Protein AF-U2YM06-F1 (afdb_monomer)

pLDDT: mean 76.25, std 21.34, range [29.5, 97.06]

InterPro domains:
  IPR003395 RecF/RecN/SMC, N-terminal [PF02463] (4-135)
  IPR027417 P-loop containing nucleoside triphosphate hydrolase [G3DSA:3.40.50.300] (1-200)
  IPR027417 P-loop containing nucleoside triphosphate hydrolase [SSF52540] (1-213)
  IPR050308 Chromosome partition protein MukB/SMC [PTHR42963] (1-221)

Sequence (292 aa):
MRFSRLRLNGFKSFVDPTDLVIEDGLTGVVGPNGCGKSNLLEALRWVMGENRPTAMRGGGMEDVIFAGAATRPARNHAEVMLSIDNAERLAPAAFNDADTLEIGRRITRDLGSAYRLNGREVRARDVQMLFADASTGSQSPALVRQGQISELINAKPTARRRILEEAAGISGLYQRRHEAELKLRGAEANLSRVDDVVESQAAQLATLARQARTRRATARSGPPCARPRGCCCGCAGTPPRRCAAPPRKSCARWRRPPPGPTGSPPARSRRAPPPKPRCRPCARRRPSPLPC

Secondary structure (DSSP, 8-state):
-EEEEEEEESBTTB-S-EEEE--SS-------TTSSHHHHHHHHHHHTT---GGGGTSSSGGGGB---BTTBPPPSEEEEEEEEE-TT--S-GGGTT-SEEEEEEEEETTTEEEEEETTEEE-HHHHHHHHHHTT--TT-TTS--TTHHHHHHHS-HHHHHHHHHHHTT-HHHHHHHHHHHHHHHHHHHHHHHHHHHHHHHHHHHHHHHHHHHHHHHHHHSPPP-------------------PPPP-PPPPP-PPPPPPPP-PPPP---PPPPPPPPPPPP-PPPPPPPP-

Organism: NCBI:txid1337093

Nearest PDB structures (foldseek):
  5h67-assembly1_A  TM=7.904E-01  e=1.532E-20  Bacillus subtilis subsp. subtilis str. 168
  5h68-assembly1_A  TM=9.529E-01  e=8.720E-16  Geobacillus stearothermophilus 10
  5h68-assembly1_B  TM=9.060E-01  e=7.791E-15  Geobacillus stearothermophilus 10
  7q2y-assembly1_A  TM=8.550E-01  e=2.211E-13  Saccharomyces cerevisiae S288C
  6qj0-assembly1_A  TM=6.179E-01  e=3.051E-11  Thermochaetoides thermophila

Solvent-accessible surface area (backbone atoms only — not comparable to full-atom values): 18243 Å² total; per-residue (Å²): 122,45,69,43,34,42,38,36,28,15,36,44,83,37,66,57,81,42,78,45,77,44,63,93,81,88,80,83,91,83,80,66,92,88,73,39,72,72,52,54,62,39,48,53,23,44,52,38,51,53,80,55,22,68,81,64,78,26,92,43,71,67,57,46,24,16,80,48,54,100,91,40,80,53,49,65,38,20,37,33,34,39,33,30,42,25,79,82,54,75,52,56,81,94,68,43,87,47,52,62,45,40,40,32,32,35,36,34,70,98,75,48,76,50,34,28,47,74,86,40,81,48,56,64,65,59,52,36,47,52,21,34,70,60,57,56,36,51,79,25,83,88,65,78,56,92,65,46,66,62,49,55,73,71,42,54,69,73,65,45,46,53,54,52,38,46,74,68,55,48,48,39,55,54,52,52,51,53,51,50,51,52,51,48,55,52,48,54,55,49,50,57,54,47,50,54,49,51,54,54,48,52,54,50,50,54,50,52,51,49,53,52,50,51,53,54,52,54,68,68,53,62,80,80,82,78,72,83,88,80,82,81,87,87,81,87,88,78,86,91,77,90,80,84,85,82,80,88,81,76,87,83,80,88,77,82,84,83,89,80,85,91,79,84,87,80,82,86,77,90,75,83,82,82,83,78,86,80,82,78,81,81,84,77,84,79,83,82,86,82,82,136

Foldseek 3Di:
DAWAKKWKDQFALHPHTDIDGDDPDDDDDDDDPPNCPLVSLLLQQVLLQDQDCVSSVHPHPCNRGHCDDPVGHTDQKIKMKIKDQCCVQQFDPVQSPDRIKIWMWMQGPPPGIWIDIPNHTDDSVSSNLRCLSVLHGSPRPVRDDPCVVVCLVVDDPVVVVVNVCSVVSCRSVVVVVVVVVVVVVVVVVVVVVVVVVVVVVVVVVVVVVVVVVVVVVVVVVPDPPPDPPDDDDDDDDDDDDDDDDDDDDDDDDDDDDDDDDDDDDDDDDDDDDDDDDDDDDDDDDDDDDDDD

Structure (mmCIF, N/CA/C/O backbone):
data_AF-U2YM06-F1
#
_entry.id   AF-U2YM06-F1
#
loop_
_atom_site.group_PDB
_atom_site.id
_atom_site.type_symbol
_atom_site.label_atom_id
_atom_site.label_alt_id
_atom_site.label_comp_id
_atom_site.label_asym_id
_atom_site.label_entity_id
_atom_site.label_seq_id
_atom_site.pdbx_PDB_ins_code
_atom_site.Cartn_x
_atom_site.Cartn_y
_atom_site.Cartn_z
_atom_site.occupancy
_atom_site.B_iso_or_equiv
_atom_site.auth_seq_id
_atom_site.auth_comp_id
_atom_site.auth_asym_id
_atom_site.auth_atom_id
_atom_site.pdbx_PDB_model_num
ATOM 1 N N . MET A 1 1 ? 2.341 -16.220 0.839 1.00 77.19 1 MET A N 1
ATOM 2 C CA . MET A 1 1 ? 2.047 -15.127 -0.130 1.00 77.19 1 MET A CA 1
ATOM 3 C C . MET A 1 1 ? 3.233 -14.943 -1.060 1.00 77.19 1 MET A C 1
ATOM 5 O O . MET A 1 1 ? 4.324 -14.682 -0.565 1.00 77.19 1 MET A O 1
ATOM 9 N N . ARG A 1 2 ? 3.043 -15.070 -2.376 1.00 84.00 2 ARG A N 1
ATOM 10 C CA . ARG A 1 2 ? 4.118 -14.906 -3.375 1.00 84.00 2 ARG A CA 1
ATOM 11 C C . ARG A 1 2 ? 3.696 -13.923 -4.458 1.00 84.00 2 ARG A C 1
ATOM 13 O O . ARG A 1 2 ? 2.536 -13.914 -4.846 1.00 84.00 2 ARG A O 1
ATOM 20 N N . PHE A 1 3 ? 4.606 -13.082 -4.939 1.00 89.44 3 PHE A N 1
ATOM 21 C CA . PHE A 1 3 ? 4.302 -12.153 -6.031 1.00 89.44 3 PHE A CA 1
ATOM 22 C C . PHE A 1 3 ? 4.406 -12.890 -7.363 1.00 89.44 3 PHE A C 1
ATOM 24 O O . PHE A 1 3 ? 5.453 -13.454 -7.646 1.00 89.44 3 PHE A O 1
ATOM 31 N N . SER A 1 4 ? 3.342 -12.877 -8.164 1.00 90.81 4 SER A N 1
ATOM 32 C CA . SER A 1 4 ? 3.289 -13.600 -9.443 1.00 90.81 4 SER A CA 1
ATOM 33 C C . SER A 1 4 ? 3.435 -12.674 -10.648 1.00 90.81 4 SER A C 1
ATOM 35 O O . SER A 1 4 ? 4.048 -13.029 -11.655 1.00 90.81 4 SER A O 1
ATOM 37 N N . ARG A 1 5 ? 2.881 -11.460 -10.568 1.00 93.75 5 ARG A N 1
ATOM 38 C CA . ARG A 1 5 ? 2.922 -10.495 -11.671 1.00 93.75 5 ARG A CA 1
ATOM 39 C C . ARG A 1 5 ? 2.881 -9.060 -11.172 1.00 93.75 5 ARG A C 1
ATOM 41 O O . ARG A 1 5 ? 2.110 -8.731 -10.276 1.00 93.75 5 ARG A O 1
ATOM 48 N N . LEU A 1 6 ? 3.663 -8.196 -11.808 1.00 95.12 6 LEU A N 1
ATOM 49 C CA . LEU A 1 6 ? 3.629 -6.749 -11.635 1.00 95.12 6 LEU A CA 1
ATOM 50 C C . LEU A 1 6 ? 3.317 -6.092 -12.981 1.00 95.12 6 LEU A C 1
ATOM 52 O O . LEU A 1 6 ? 4.096 -6.201 -13.921 1.00 95.12 6 LEU A O 1
ATOM 56 N N . ARG A 1 7 ? 2.196 -5.382 -13.063 1.00 95.88 7 ARG A N 1
ATOM 57 C CA . ARG A 1 7 ? 1.780 -4.611 -14.236 1.00 95.88 7 ARG A CA 1
ATOM 58 C C . ARG A 1 7 ? 1.949 -3.125 -13.959 1.00 95.88 7 ARG A C 1
ATOM 60 O O . ARG A 1 7 ? 1.480 -2.630 -12.935 1.00 95.88 7 ARG A O 1
ATOM 67 N N . LEU A 1 8 ? 2.605 -2.412 -14.868 1.00 95.94 8 LEU A N 1
ATOM 68 C CA . LEU A 1 8 ? 2.849 -0.971 -14.782 1.00 95.94 8 LEU A CA 1
ATOM 69 C C . LEU A 1 8 ? 2.246 -0.265 -15.991 1.00 95.94 8 LEU A C 1
ATOM 71 O O . LEU A 1 8 ? 2.396 -0.732 -17.115 1.00 95.94 8 LEU A O 1
ATOM 75 N N . ASN A 1 9 ? 1.619 0.886 -15.778 1.00 95.50 9 ASN A N 1
ATOM 76 C CA . ASN A 1 9 ? 1.101 1.727 -16.848 1.00 95.50 9 ASN A CA 1
ATOM 77 C C . ASN A 1 9 ? 1.249 3.208 -16.478 1.00 95.50 9 ASN A C 1
ATOM 79 O O . ASN A 1 9 ? 0.759 3.643 -15.437 1.00 95.50 9 ASN A O 1
ATOM 83 N N . GLY A 1 10 ? 1.938 3.988 -17.313 1.00 93.12 10 GLY A N 1
ATOM 84 C CA . GLY A 1 10 ? 2.178 5.417 -17.078 1.00 93.12 10 GLY A CA 1
ATOM 85 C C . GLY A 1 10 ? 3.018 5.735 -15.832 1.00 93.12 10 GLY A C 1
ATOM 86 O O . GLY A 1 10 ? 3.019 6.880 -15.378 1.00 93.12 10 GLY A O 1
ATOM 87 N N . PHE A 1 11 ? 3.711 4.743 -15.266 1.00 94.88 11 PHE A N 1
ATOM 88 C CA . PHE A 1 11 ? 4.471 4.865 -14.025 1.00 94.88 11 PHE A CA 1
ATOM 89 C C . PHE A 1 11 ? 5.934 5.206 -14.313 1.00 94.88 11 PHE A C 1
ATOM 91 O O . PHE A 1 11 ? 6.700 4.364 -14.788 1.00 94.88 11 PHE A O 1
ATOM 98 N N . LYS A 1 12 ? 6.350 6.431 -13.983 1.00 93.12 12 LYS A N 1
ATOM 99 C CA . LYS A 1 12 ? 7.711 6.936 -14.212 1.00 93.12 12 LYS A CA 1
ATOM 100 C C . LYS A 1 12 ? 8.188 6.642 -15.638 1.00 93.12 12 LYS A C 1
ATOM 102 O O . LYS A 1 12 ? 7.578 7.104 -16.588 1.00 93.12 12 LYS A O 1
ATOM 107 N N . SER A 1 13 ? 9.258 5.864 -15.799 1.00 91.00 13 SER A N 1
ATOM 108 C CA . SER A 1 13 ? 9.824 5.477 -17.096 1.00 91.00 13 SER A CA 1
ATOM 109 C C . SER A 1 13 ? 8.944 4.518 -17.911 1.00 91.00 13 SER A C 1
ATOM 111 O O . SER A 1 13 ? 9.186 4.356 -19.103 1.00 91.00 13 SER A O 1
ATOM 113 N N . PHE A 1 14 ? 7.945 3.874 -17.301 1.00 92.44 14 PHE A N 1
ATOM 114 C CA . PHE A 1 14 ? 7.063 2.902 -17.951 1.00 92.44 14 PHE A CA 1
ATOM 115 C C . PHE A 1 14 ? 5.830 3.600 -18.528 1.00 92.44 14 PHE A C 1
ATOM 117 O O . PHE A 1 14 ? 4.796 3.723 -17.872 1.00 92.44 14 PHE A O 1
ATOM 124 N N . VAL A 1 15 ? 5.958 4.103 -19.756 1.00 90.06 15 VAL A N 1
ATOM 125 C CA . VAL A 1 15 ? 4.894 4.864 -20.440 1.00 90.06 15 VAL A CA 1
ATOM 126 C C . VAL A 1 15 ? 3.782 3.966 -20.976 1.00 90.06 15 VAL A C 1
ATOM 128 O O . VAL A 1 15 ? 2.615 4.367 -20.958 1.00 90.06 15 VAL A O 1
ATOM 131 N N . ASP A 1 16 ? 4.161 2.791 -21.476 1.00 89.44 16 ASP A N 1
ATOM 132 C CA . ASP A 1 16 ? 3.260 1.802 -22.061 1.00 89.44 16 ASP A CA 1
ATOM 133 C C . ASP A 1 16 ? 2.995 0.674 -21.053 1.00 89.44 16 ASP A C 1
ATOM 135 O O . ASP A 1 16 ? 3.858 0.407 -20.204 1.00 89.44 16 ASP A O 1
ATOM 139 N N . PRO A 1 17 ? 1.828 0.006 -21.133 1.00 92.38 17 PRO A N 1
ATOM 140 C CA . PRO A 1 17 ? 1.519 -1.140 -20.289 1.00 92.38 17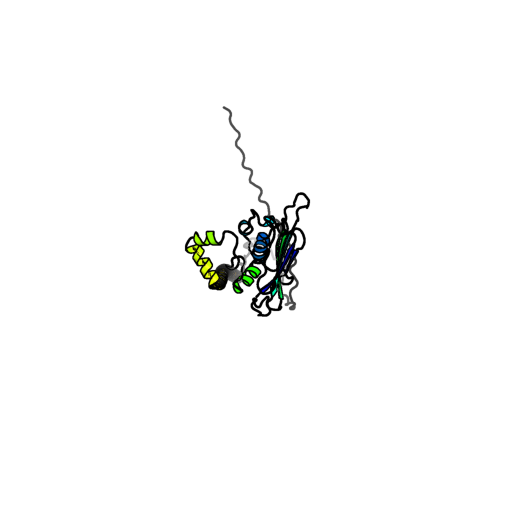 PRO A CA 1
ATOM 141 C C . PRO A 1 17 ? 2.630 -2.189 -20.361 1.00 92.38 17 PRO A C 1
ATOM 143 O O . PRO A 1 17 ? 2.926 -2.721 -21.428 1.00 92.38 17 PRO A O 1
ATOM 146 N N . THR A 1 18 ? 3.263 -2.455 -19.223 1.00 93.25 18 THR A N 1
ATOM 147 C CA . THR A 1 18 ? 4.378 -3.394 -19.100 1.00 93.25 18 THR A CA 1
ATOM 148 C C . THR A 1 18 ? 4.031 -4.437 -18.051 1.00 93.25 18 THR A C 1
ATOM 150 O O . THR A 1 18 ? 3.766 -4.080 -16.903 1.00 93.25 18 THR A O 1
ATOM 153 N N . ASP A 1 19 ? 4.073 -5.709 -18.442 1.00 93.38 19 ASP A N 1
ATOM 154 C CA . ASP A 1 19 ? 3.847 -6.845 -17.554 1.00 93.38 19 ASP A CA 1
ATOM 155 C C . ASP A 1 19 ? 5.181 -7.511 -17.218 1.00 93.38 19 ASP A C 1
ATOM 157 O O . ASP A 1 19 ? 5.895 -7.991 -18.095 1.00 93.38 19 ASP A O 1
ATOM 161 N N . LEU A 1 20 ? 5.507 -7.545 -15.931 1.00 92.38 20 LEU A N 1
ATOM 162 C CA . LEU A 1 20 ? 6.627 -8.286 -15.376 1.00 92.38 20 LEU A CA 1
ATOM 163 C C . LEU A 1 20 ? 6.078 -9.537 -14.694 1.00 92.38 20 LEU A C 1
ATOM 165 O O . LEU A 1 20 ? 5.379 -9.442 -13.684 1.00 92.38 20 LEU A O 1
ATOM 169 N N . VAL A 1 21 ? 6.393 -10.704 -15.244 1.00 91.44 21 VAL A N 1
ATOM 170 C CA . VAL A 1 21 ? 6.107 -11.993 -14.606 1.00 91.44 21 VAL A CA 1
ATOM 171 C C . VAL A 1 21 ? 7.236 -12.299 -13.627 1.00 91.44 21 VAL A C 1
ATOM 173 O O . VAL A 1 21 ? 8.407 -12.139 -13.965 1.00 91.44 21 VAL A O 1
ATOM 176 N N . ILE A 1 22 ? 6.875 -12.677 -12.403 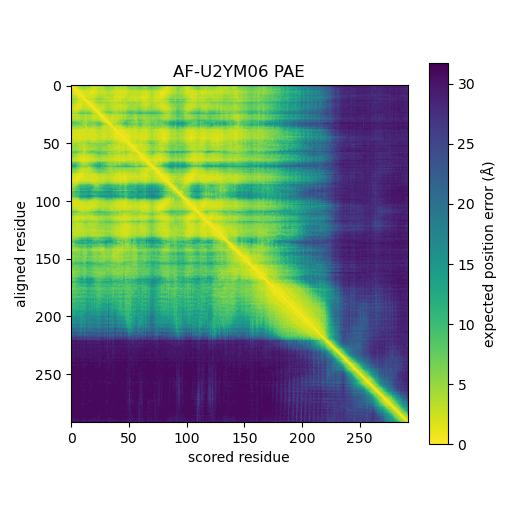1.00 90.69 22 ILE A N 1
ATOM 177 C CA . ILE A 1 22 ? 7.816 -13.080 -11.360 1.00 90.69 22 ILE A CA 1
ATOM 178 C C . ILE A 1 22 ? 7.627 -14.582 -11.181 1.00 90.69 22 ILE A C 1
ATOM 180 O O . ILE A 1 22 ? 6.592 -15.024 -10.685 1.00 90.69 22 ILE A O 1
ATOM 184 N N . GLU A 1 23 ? 8.602 -15.351 -11.652 1.00 87.62 23 GLU A N 1
ATOM 185 C CA . GLU A 1 23 ? 8.598 -16.808 -11.538 1.00 87.62 23 GLU A CA 1
ATOM 186 C C . GLU A 1 23 ? 9.269 -17.257 -10.236 1.00 87.62 23 GLU A C 1
ATOM 188 O O . GLU A 1 23 ? 10.023 -16.505 -9.606 1.00 87.62 23 GLU A O 1
ATOM 193 N N . ASP A 1 24 ? 8.991 -18.496 -9.833 1.00 85.75 24 ASP A N 1
ATOM 194 C CA . ASP A 1 24 ? 9.633 -19.101 -8.672 1.00 85.75 24 ASP A CA 1
ATOM 195 C C . ASP A 1 24 ? 11.157 -19.192 -8.880 1.00 85.75 24 ASP A C 1
ATOM 197 O O . ASP A 1 24 ? 11.655 -19.562 -9.943 1.00 85.75 24 ASP A O 1
ATOM 201 N N . GLY A 1 25 ? 11.916 -18.874 -7.830 1.00 88.25 25 GLY A N 1
ATOM 202 C CA . GLY A 1 25 ? 13.378 -18.898 -7.852 1.00 88.25 25 GLY A CA 1
ATOM 203 C C . GLY A 1 25 ? 13.994 -17.510 -8.013 1.00 88.25 25 GLY A C 1
ATOM 204 O O . GLY A 1 25 ? 13.670 -16.587 -7.264 1.00 88.25 25 GLY A O 1
ATOM 205 N N . LEU A 1 26 ? 14.952 -17.374 -8.935 1.00 88.69 26 LEU A N 1
ATOM 206 C CA . LEU A 1 26 ? 15.736 -16.152 -9.118 1.00 88.69 26 LEU A CA 1
ATOM 207 C C . LEU A 1 26 ? 15.323 -15.425 -10.400 1.00 88.69 26 LEU A C 1
ATOM 209 O O . LEU A 1 26 ? 15.706 -15.819 -11.497 1.00 88.69 26 LEU A O 1
ATOM 213 N N . THR A 1 27 ? 14.616 -14.305 -10.248 1.00 88.88 27 THR A N 1
ATOM 214 C CA . THR A 1 27 ? 14.305 -13.401 -11.364 1.00 88.88 27 THR A CA 1
ATOM 215 C C . THR A 1 27 ? 15.321 -12.257 -11.413 1.00 88.88 27 THR A C 1
ATOM 217 O O . THR A 1 27 ? 15.397 -11.435 -10.498 1.00 88.88 27 THR A O 1
ATOM 220 N N . GLY A 1 28 ? 16.108 -12.186 -12.489 1.00 90.50 28 GLY A N 1
ATOM 221 C CA . GLY A 1 28 ? 17.082 -11.117 -12.719 1.00 90.50 28 GLY A CA 1
ATOM 222 C C . GLY A 1 28 ? 16.550 -10.043 -13.668 1.00 90.50 28 GLY A C 1
ATOM 223 O O . GLY A 1 28 ? 16.171 -10.346 -14.794 1.00 90.50 28 GLY A O 1
ATOM 224 N N . VAL A 1 29 ? 16.572 -8.772 -13.251 1.00 89.56 29 VAL A N 1
ATOM 225 C CA . VAL A 1 29 ? 16.242 -7.638 -14.131 1.00 89.56 29 VAL A CA 1
ATOM 226 C C . VAL A 1 29 ? 17.521 -6.931 -14.568 1.00 89.56 29 VAL A C 1
ATOM 228 O O . VAL A 1 29 ? 18.208 -6.304 -13.759 1.00 89.56 29 VAL A O 1
ATOM 231 N N . VAL A 1 30 ? 17.817 -6.984 -15.866 1.00 90.94 30 VAL A N 1
ATOM 232 C CA . VAL A 1 30 ? 19.018 -6.390 -16.471 1.00 90.94 30 VAL A CA 1
ATOM 233 C C . VAL A 1 30 ? 18.661 -5.306 -17.487 1.00 90.94 30 VAL A C 1
ATOM 235 O O . VAL A 1 30 ? 17.560 -5.265 -18.026 1.00 90.94 30 VAL A O 1
ATOM 238 N N . GLY A 1 31 ? 19.590 -4.381 -17.722 1.00 89.44 31 GLY A N 1
ATOM 239 C CA . GLY A 1 31 ? 19.415 -3.287 -18.679 1.00 89.44 31 GLY A CA 1
ATOM 240 C C . GLY A 1 31 ? 20.447 -2.173 -18.486 1.00 89.44 31 GLY A C 1
ATOM 241 O O . GLY A 1 31 ? 21.142 -2.160 -17.465 1.00 89.44 31 GLY A O 1
ATOM 242 N N . PRO A 1 32 ? 20.550 -1.210 -19.413 1.00 90.69 32 PRO A N 1
ATOM 243 C CA . PRO A 1 32 ? 21.504 -0.105 -19.326 1.00 90.69 32 PRO A CA 1
ATOM 244 C C . PRO A 1 32 ? 21.152 0.890 -18.210 1.00 90.69 32 PRO A C 1
ATOM 246 O O . PRO A 1 32 ? 20.049 0.888 -17.649 1.00 90.69 32 PRO A O 1
ATOM 249 N N . ASN A 1 33 ? 22.099 1.750 -17.837 1.00 87.56 33 ASN A N 1
ATOM 250 C CA . ASN A 1 33 ? 21.844 2.800 -16.848 1.00 87.56 33 ASN A CA 1
ATOM 251 C C . ASN A 1 33 ? 20.730 3.740 -17.335 1.00 87.56 33 ASN A C 1
ATOM 253 O O . ASN A 1 33 ? 20.661 4.077 -18.510 1.00 87.56 33 ASN A O 1
ATOM 257 N N . GLY A 1 34 ? 19.823 4.117 -16.431 1.00 81.25 34 GLY A N 1
ATOM 258 C CA . GLY A 1 34 ? 18.683 4.981 -16.760 1.00 81.25 34 GLY A CA 1
ATOM 259 C C . GLY A 1 34 ? 17.461 4.281 -17.370 1.00 81.25 34 GLY A C 1
ATOM 260 O O . GLY A 1 34 ? 16.426 4.921 -17.500 1.00 81.25 34 GLY A O 1
ATOM 261 N N . CYS A 1 35 ? 17.496 2.970 -17.648 1.00 83.81 35 CYS A N 1
ATOM 262 C CA . CYS A 1 35 ? 16.342 2.260 -18.230 1.00 83.81 35 CYS A CA 1
ATOM 263 C C . CYS A 1 35 ? 15.172 2.005 -17.254 1.00 83.81 35 CYS A C 1
ATOM 265 O O . CYS A 1 35 ? 14.218 1.317 -17.597 1.00 83.81 35 CYS A O 1
ATOM 267 N N . GLY A 1 36 ? 15.245 2.517 -16.020 1.00 84.88 36 GLY A N 1
ATOM 268 C CA . GLY A 1 36 ? 14.147 2.416 -15.055 1.00 84.88 36 GLY A CA 1
ATOM 269 C C . GLY A 1 36 ? 14.108 1.142 -14.205 1.00 84.88 36 GLY A C 1
ATOM 270 O O . GLY A 1 36 ? 13.105 0.911 -13.542 1.00 84.88 36 GLY A O 1
ATOM 271 N N . LYS A 1 37 ? 15.182 0.339 -14.141 1.00 90.62 37 LYS A N 1
ATOM 272 C CA . LYS A 1 37 ? 15.235 -0.879 -13.290 1.00 90.62 37 LYS A CA 1
ATOM 273 C C . LYS A 1 37 ? 14.847 -0.600 -11.839 1.00 90.62 37 LYS A C 1
ATOM 275 O O . LYS A 1 37 ? 13.994 -1.273 -11.274 1.00 90.62 37 LYS A O 1
ATOM 280 N N . SER A 1 38 ? 15.427 0.446 -11.252 1.00 88.31 38 SER A N 1
ATOM 281 C CA . SER A 1 38 ? 15.135 0.844 -9.871 1.00 88.31 38 SER A CA 1
ATOM 282 C C . SER A 1 38 ? 13.686 1.308 -9.680 1.00 88.31 38 SER A C 1
ATOM 284 O O . SER A 1 38 ? 13.167 1.210 -8.571 1.00 88.31 38 SER A O 1
ATOM 286 N N . ASN A 1 39 ? 13.008 1.743 -10.751 1.00 91.62 39 ASN A N 1
ATOM 287 C CA . ASN A 1 39 ? 11.604 2.147 -10.694 1.00 91.62 39 ASN A CA 1
ATOM 288 C C . ASN A 1 39 ? 10.668 0.942 -10.492 1.00 91.62 39 ASN A C 1
ATOM 290 O O . ASN A 1 39 ? 9.574 1.134 -9.977 1.00 91.62 39 ASN A O 1
ATOM 294 N N . LEU A 1 40 ? 11.080 -0.289 -10.827 1.00 91.62 40 LEU A N 1
ATOM 295 C CA . LEU A 1 40 ? 10.285 -1.495 -10.543 1.00 91.62 40 LEU A CA 1
ATOM 296 C C . LEU A 1 40 ? 10.145 -1.730 -9.036 1.00 91.62 40 LEU A C 1
ATOM 298 O O . LEU A 1 40 ? 9.048 -1.953 -8.528 1.00 91.62 40 LEU A O 1
ATOM 302 N N . LEU A 1 41 ? 11.255 -1.610 -8.304 1.00 89.25 41 LEU A N 1
ATOM 303 C CA . LEU A 1 41 ? 11.257 -1.728 -6.846 1.00 89.25 41 LEU A CA 1
ATOM 304 C C . LEU A 1 41 ? 10.426 -0.615 -6.194 1.00 89.25 41 LEU A C 1
ATOM 306 O O . LEU A 1 41 ? 9.743 -0.831 -5.195 1.00 89.25 41 LEU A O 1
ATOM 310 N N . GLU A 1 42 ? 10.473 0.584 -6.765 1.00 91.25 42 GLU A N 1
ATOM 311 C CA . GLU A 1 42 ? 9.650 1.704 -6.323 1.00 91.25 42 GLU A CA 1
ATOM 312 C C . GLU A 1 42 ? 8.163 1.472 -6.608 1.00 91.25 42 GLU A C 1
ATOM 314 O O . GLU A 1 42 ? 7.344 1.715 -5.727 1.00 91.25 42 GLU A O 1
ATOM 319 N N . ALA A 1 43 ? 7.804 0.937 -7.777 1.00 93.38 43 ALA A N 1
ATOM 320 C CA . ALA A 1 43 ? 6.431 0.571 -8.111 1.00 93.38 43 ALA A CA 1
ATOM 321 C C . ALA A 1 43 ? 5.860 -0.461 -7.133 1.00 93.38 43 ALA A C 1
ATOM 323 O O . ALA A 1 43 ? 4.746 -0.283 -6.642 1.00 93.38 43 ALA A O 1
ATOM 324 N N . LEU A 1 44 ? 6.652 -1.481 -6.781 1.00 91.81 44 LEU A N 1
ATOM 325 C CA . LEU A 1 44 ? 6.302 -2.462 -5.752 1.00 91.81 44 LEU A CA 1
ATOM 326 C C . LEU A 1 44 ? 6.016 -1.780 -4.406 1.00 91.81 44 LEU A C 1
ATOM 328 O O . LEU A 1 44 ? 4.958 -1.978 -3.813 1.00 91.81 44 LEU A O 1
ATOM 332 N N . ARG A 1 45 ? 6.917 -0.917 -3.924 1.00 91.06 45 ARG A N 1
ATOM 333 C CA . ARG A 1 45 ? 6.697 -0.174 -2.665 1.00 91.06 45 ARG A CA 1
ATOM 334 C C . ARG A 1 45 ? 5.463 0.722 -2.726 1.00 91.06 45 ARG A C 1
ATOM 336 O O . ARG A 1 45 ? 4.736 0.840 -1.740 1.00 91.06 45 ARG A O 1
ATOM 343 N N . TRP A 1 46 ? 5.228 1.342 -3.875 1.00 93.81 46 TRP A N 1
ATOM 344 C CA . TRP A 1 46 ? 4.114 2.248 -4.093 1.00 93.81 46 TRP A CA 1
ATOM 345 C C . TRP A 1 46 ? 2.763 1.530 -4.052 1.00 93.81 46 TRP A C 1
ATOM 347 O O . TRP A 1 46 ? 1.865 1.990 -3.342 1.00 93.81 46 TRP A O 1
ATOM 357 N N . VAL A 1 47 ? 2.623 0.388 -4.735 1.00 94.00 47 VAL A N 1
ATOM 358 C CA . VAL A 1 47 ? 1.390 -0.420 -4.695 1.00 94.00 47 VAL A CA 1
ATOM 359 C C . VAL A 1 47 ? 1.172 -1.062 -3.320 1.00 94.00 47 VAL A C 1
ATOM 361 O O . VAL A 1 47 ? 0.035 -1.141 -2.864 1.00 94.00 47 VAL A O 1
ATOM 364 N N . MET A 1 48 ? 2.250 -1.382 -2.592 1.00 91.06 48 MET A N 1
ATOM 365 C CA . MET A 1 48 ? 2.199 -1.848 -1.197 1.00 91.06 48 MET A CA 1
ATOM 366 C C . MET A 1 48 ? 1.791 -0.776 -0.170 1.00 91.06 48 MET A C 1
ATOM 368 O O . MET A 1 48 ? 1.687 -1.068 1.021 1.00 91.06 48 MET A O 1
ATOM 372 N N . GLY A 1 49 ? 1.558 0.469 -0.595 1.00 90.31 49 GLY A N 1
ATOM 373 C CA . GLY A 1 49 ? 1.007 1.512 0.269 1.00 90.31 49 GLY A CA 1
ATOM 374 C C . GLY A 1 49 ? 1.985 2.603 0.701 1.00 90.31 49 GLY A C 1
ATOM 375 O O . GLY A 1 49 ? 1.686 3.333 1.649 1.00 90.31 49 GLY A O 1
ATOM 376 N N . GLU A 1 50 ? 3.148 2.744 0.051 1.00 90.19 50 GLU A N 1
ATOM 377 C CA . GLU A 1 50 ? 4.060 3.862 0.322 1.00 90.19 50 GLU A CA 1
ATOM 378 C C . GLU A 1 50 ? 3.444 5.204 -0.092 1.00 90.19 50 GLU A C 1
ATOM 380 O O . GLU A 1 50 ? 3.163 5.440 -1.266 1.00 90.19 50 GLU A O 1
ATOM 385 N N . ASN A 1 51 ? 3.256 6.107 0.870 1.00 89.06 51 ASN A N 1
ATOM 386 C CA . ASN A 1 51 ? 2.633 7.411 0.638 1.00 89.06 51 ASN A CA 1
ATOM 387 C C . ASN A 1 51 ? 3.619 8.585 0.692 1.00 89.06 51 ASN A C 1
ATOM 389 O O . ASN A 1 51 ? 3.214 9.717 0.441 1.00 89.06 51 ASN A O 1
ATOM 393 N N . ARG A 1 52 ? 4.899 8.354 1.006 1.00 89.25 52 ARG A N 1
ATOM 394 C CA . ARG A 1 52 ? 5.907 9.418 1.065 1.00 89.25 52 ARG A CA 1
ATOM 395 C C . ARG A 1 52 ? 6.521 9.664 -0.321 1.00 89.25 52 ARG A C 1
ATOM 397 O O . ARG A 1 52 ? 7.165 8.756 -0.848 1.00 89.25 52 ARG A O 1
ATOM 404 N N . PRO A 1 53 ? 6.422 10.886 -0.882 1.00 87.81 53 PRO A N 1
ATOM 405 C CA . PRO A 1 53 ? 7.063 11.233 -2.157 1.00 87.81 53 PRO A CA 1
ATOM 406 C C . PRO A 1 53 ? 8.579 11.010 -2.149 1.00 87.81 53 PRO A C 1
ATOM 408 O O . PRO A 1 53 ? 9.148 10.494 -3.108 1.00 87.81 53 PRO A O 1
ATOM 411 N N . THR A 1 54 ? 9.227 11.285 -1.015 1.00 87.31 54 THR A N 1
ATOM 412 C CA . THR A 1 54 ? 10.672 11.091 -0.832 1.00 87.31 54 THR A CA 1
ATOM 413 C C . THR A 1 54 ? 11.095 9.633 -1.003 1.00 87.31 54 THR A C 1
ATOM 415 O O . THR A 1 54 ? 12.119 9.351 -1.622 1.00 87.31 54 THR A O 1
ATOM 418 N N . ALA A 1 55 ? 10.283 8.681 -0.529 1.00 84.81 55 ALA A N 1
ATOM 419 C CA . ALA A 1 55 ? 10.534 7.252 -0.720 1.00 84.81 55 ALA A CA 1
ATOM 420 C C . ALA A 1 55 ? 10.387 6.825 -2.191 1.00 84.81 55 ALA A C 1
ATOM 422 O O . ALA A 1 55 ? 10.995 5.837 -2.604 1.00 84.81 55 ALA A O 1
ATOM 423 N N . MET A 1 56 ? 9.622 7.594 -2.964 1.00 87.38 56 MET A N 1
ATOM 424 C CA . MET A 1 56 ? 9.438 7.451 -4.402 1.00 87.38 56 MET A CA 1
ATOM 425 C C . MET A 1 56 ? 10.421 8.296 -5.215 1.00 87.38 56 MET A C 1
ATOM 427 O O . MET A 1 56 ? 10.251 8.392 -6.423 1.00 87.38 56 MET A O 1
ATOM 431 N N . ARG A 1 57 ? 11.435 8.922 -4.599 1.00 87.44 57 ARG A N 1
ATOM 432 C CA . ARG A 1 57 ? 12.381 9.828 -5.281 1.00 87.44 57 ARG A CA 1
ATOM 433 C C . ARG A 1 57 ? 11.687 10.964 -6.059 1.00 87.44 57 ARG A C 1
ATOM 435 O O . ARG A 1 57 ? 12.161 11.349 -7.123 1.00 87.44 57 ARG A O 1
ATOM 442 N N . GLY A 1 58 ? 10.560 11.458 -5.546 1.00 86.19 58 GLY A N 1
ATOM 443 C CA . GLY A 1 58 ? 9.813 12.598 -6.085 1.00 86.19 58 GLY A CA 1
ATOM 444 C C . GLY A 1 58 ? 9.641 13.703 -5.039 1.00 86.19 58 GLY A C 1
ATOM 445 O O . GLY A 1 58 ? 9.771 13.455 -3.837 1.00 86.19 58 GLY A O 1
ATOM 446 N N . GLY A 1 59 ? 9.348 14.920 -5.494 1.00 88.00 59 GLY A N 1
ATOM 447 C CA . GLY A 1 59 ? 8.949 16.041 -4.641 1.00 88.00 59 GLY A CA 1
ATOM 448 C C . GLY A 1 59 ? 7.470 15.966 -4.247 1.00 88.00 59 GLY A C 1
ATOM 449 O O . GLY A 1 59 ? 7.113 16.275 -3.112 1.00 88.00 59 GLY A O 1
ATOM 450 N N . GLY A 1 60 ? 6.622 15.478 -5.153 1.00 90.44 60 GLY A N 1
ATOM 451 C CA . GLY A 1 60 ? 5.200 15.219 -4.943 1.00 90.44 60 GLY A CA 1
ATOM 452 C C . GLY A 1 60 ? 4.819 13.771 -5.250 1.00 90.44 60 GLY A C 1
ATOM 453 O O . GLY A 1 60 ? 5.550 13.032 -5.905 1.00 90.44 60 GLY A O 1
ATOM 454 N N . MET A 1 61 ? 3.648 13.337 -4.773 1.00 91.75 61 MET A N 1
ATOM 455 C CA . MET A 1 61 ? 3.151 11.996 -5.109 1.00 91.75 61 MET A CA 1
ATOM 456 C C . MET A 1 61 ? 2.758 11.896 -6.591 1.00 91.75 61 MET A C 1
ATOM 458 O O . MET A 1 61 ? 2.812 10.814 -7.162 1.00 91.75 61 MET A O 1
ATOM 462 N N . GLU A 1 62 ? 2.411 13.012 -7.233 1.00 91.25 62 GLU A N 1
ATOM 463 C CA . GLU A 1 62 ? 2.119 13.055 -8.670 1.00 91.25 62 GLU A CA 1
ATOM 464 C C . GLU A 1 62 ? 3.356 12.824 -9.550 1.00 91.25 62 GLU A C 1
ATOM 466 O O . GLU A 1 62 ? 3.207 12.449 -10.710 1.00 91.25 62 GLU A O 1
ATOM 471 N N . ASP A 1 63 ? 4.569 12.946 -8.998 1.00 91.50 63 ASP A N 1
ATOM 472 C CA . ASP A 1 63 ? 5.828 12.724 -9.730 1.00 91.50 63 ASP A CA 1
ATOM 473 C C . ASP A 1 63 ? 6.059 11.248 -10.089 1.00 91.50 63 ASP A C 1
ATOM 475 O O . ASP A 1 63 ? 6.991 10.904 -10.817 1.00 91.50 63 ASP A O 1
ATOM 479 N N . VAL A 1 64 ? 5.211 10.343 -9.590 1.00 93.31 64 VAL A N 1
ATOM 480 C CA . VAL A 1 64 ? 5.182 8.951 -10.057 1.00 93.31 64 VAL A CA 1
ATOM 481 C C . VAL A 1 64 ? 4.533 8.821 -11.439 1.00 93.31 64 VAL A C 1
ATOM 483 O O . VAL A 1 64 ? 4.719 7.802 -12.104 1.00 93.31 64 VAL A O 1
ATOM 486 N N . ILE A 1 65 ? 3.782 9.833 -11.883 1.00 94.50 65 ILE A N 1
ATOM 487 C CA . ILE A 1 65 ? 3.154 9.881 -13.202 1.00 94.50 65 ILE A CA 1
ATOM 488 C C . ILE A 1 65 ? 4.197 10.293 -14.235 1.00 94.50 65 ILE A C 1
ATOM 490 O O . ILE A 1 65 ? 4.927 11.263 -14.041 1.00 94.50 65 ILE A O 1
ATOM 494 N N . PHE A 1 66 ? 4.242 9.584 -15.365 1.00 93.94 66 PHE A N 1
ATOM 495 C CA . PHE A 1 66 ? 5.126 9.942 -16.471 1.00 93.94 66 PHE A CA 1
ATOM 496 C C . PHE A 1 66 ? 4.932 11.407 -16.898 1.00 93.94 66 PHE A C 1
ATOM 498 O O . PHE A 1 66 ? 3.861 11.803 -17.370 1.00 93.94 66 PHE A O 1
ATOM 505 N N . ALA A 1 67 ? 5.991 12.201 -16.742 1.00 90.31 67 ALA A N 1
ATOM 506 C CA . ALA A 1 67 ? 5.995 13.641 -16.997 1.00 90.31 67 ALA A CA 1
ATOM 507 C C . ALA A 1 67 ? 6.186 14.015 -18.479 1.00 90.31 67 ALA A C 1
ATOM 509 O O . ALA A 1 67 ? 6.153 15.195 -18.813 1.00 90.31 67 ALA A O 1
ATOM 510 N N . GLY A 1 68 ? 6.347 13.033 -19.370 1.00 88.38 68 GLY A N 1
ATOM 511 C CA . GLY A 1 68 ? 6.645 13.267 -20.782 1.00 88.38 68 GLY A CA 1
ATOM 512 C C . GLY A 1 68 ? 8.135 13.134 -21.097 1.00 88.38 68 GLY A C 1
ATOM 513 O O . GLY A 1 68 ? 8.996 13.203 -20.222 1.00 88.38 68 GLY A O 1
ATOM 514 N N . ALA A 1 69 ? 8.429 12.910 -22.372 1.00 88.50 69 ALA A N 1
ATOM 515 C CA . ALA A 1 69 ? 9.769 12.900 -22.946 1.00 88.50 69 ALA A CA 1
ATOM 516 C C . ALA A 1 69 ? 9.735 13.623 -24.300 1.00 88.50 69 ALA A C 1
ATOM 518 O O . ALA A 1 69 ? 8.660 13.887 -24.833 1.00 88.50 69 ALA A O 1
ATOM 519 N N . ALA A 1 70 ? 10.898 13.896 -24.897 1.00 87.38 70 ALA A N 1
ATOM 520 C CA . ALA A 1 70 ? 10.994 14.621 -26.172 1.00 87.38 70 ALA A CA 1
ATOM 521 C C . ALA A 1 70 ? 10.095 14.047 -27.288 1.00 87.38 70 ALA A C 1
ATOM 523 O O . ALA A 1 70 ? 9.568 14.791 -28.106 1.00 87.38 70 ALA A O 1
ATOM 524 N N . THR A 1 71 ? 9.891 12.728 -27.300 1.00 89.69 71 THR A N 1
ATOM 525 C CA . THR A 1 71 ? 9.089 12.019 -28.307 1.00 89.69 71 THR A CA 1
ATOM 526 C C . THR A 1 71 ? 7.715 11.570 -27.807 1.00 89.69 71 THR A C 1
ATOM 528 O O . THR A 1 71 ? 6.952 10.996 -28.581 1.00 89.69 71 THR A O 1
ATOM 531 N N . ARG A 1 72 ? 7.384 11.766 -26.521 1.00 88.31 72 ARG A N 1
ATOM 532 C CA . ARG A 1 72 ? 6.167 11.204 -25.911 1.00 88.31 72 ARG A CA 1
ATOM 533 C C . ARG A 1 72 ? 5.487 12.192 -24.959 1.00 88.31 72 ARG A C 1
ATOM 535 O O . ARG A 1 72 ? 6.145 12.685 -24.044 1.00 88.31 72 ARG A O 1
ATOM 542 N N . PRO A 1 73 ? 4.172 12.433 -25.100 1.00 91.31 73 PRO A N 1
ATOM 543 C CA . PRO A 1 73 ? 3.452 13.343 -24.217 1.00 91.31 73 PRO A CA 1
ATOM 544 C C . PRO A 1 73 ? 3.371 12.801 -22.785 1.00 91.31 73 PRO A C 1
ATOM 546 O O . PRO A 1 73 ? 3.426 11.590 -22.552 1.00 91.31 73 PRO A O 1
ATOM 549 N N . ALA A 1 74 ? 3.202 13.708 -21.824 1.00 92.38 74 ALA A N 1
ATOM 550 C CA . ALA A 1 74 ? 2.946 13.352 -20.434 1.00 92.38 74 ALA A CA 1
ATOM 551 C C . ALA A 1 74 ? 1.656 12.529 -20.295 1.00 92.38 74 ALA A C 1
ATOM 553 O O . ALA A 1 74 ? 0.694 12.707 -21.048 1.00 92.38 74 ALA A O 1
ATOM 554 N N . ARG A 1 75 ? 1.615 11.636 -19.302 1.00 93.69 75 ARG A N 1
ATOM 555 C CA . ARG A 1 75 ? 0.384 10.933 -18.924 1.00 93.69 75 ARG A CA 1
ATOM 556 C C . ARG A 1 75 ? -0.345 11.712 -17.826 1.00 93.69 75 ARG A C 1
ATOM 558 O O . ARG A 1 75 ? 0.255 12.448 -17.039 1.00 93.69 75 ARG A O 1
ATOM 565 N N . ASN A 1 76 ? -1.658 11.501 -17.760 1.00 93.75 76 ASN A N 1
ATOM 566 C CA . ASN A 1 76 ? -2.521 12.082 -16.725 1.00 93.75 76 ASN A CA 1
ATOM 567 C C . ASN A 1 76 ? -2.709 11.155 -15.521 1.00 93.75 76 ASN A C 1
ATOM 569 O O . ASN A 1 76 ? -3.194 11.589 -14.480 1.00 93.75 76 ASN A O 1
AT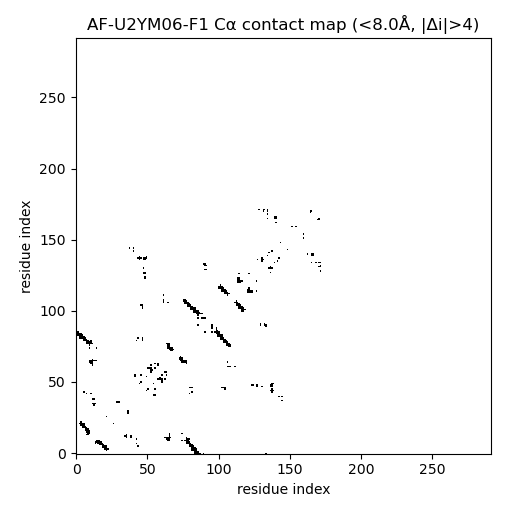OM 573 N N . HIS A 1 77 ? -2.350 9.879 -15.660 1.00 94.75 77 HIS A N 1
ATOM 574 C CA . HIS A 1 77 ? -2.460 8.893 -14.597 1.00 94.75 77 HIS A CA 1
ATOM 575 C C . HIS A 1 77 ? -1.308 7.894 -14.654 1.00 94.75 77 HIS A C 1
ATOM 577 O O . HIS A 1 77 ? -0.714 7.681 -15.713 1.00 94.75 77 HIS A O 1
ATOM 583 N N . ALA A 1 78 ? -1.041 7.279 -13.508 1.00 96.25 78 ALA A N 1
ATOM 584 C CA . ALA A 1 78 ? -0.190 6.110 -13.376 1.00 96.25 78 ALA A CA 1
ATOM 585 C C . ALA A 1 78 ? -0.953 5.020 -12.632 1.00 96.25 78 ALA A C 1
ATOM 587 O O . ALA A 1 78 ? -1.691 5.301 -11.684 1.00 96.25 78 ALA A O 1
ATOM 588 N N . GLU A 1 79 ? -0.763 3.782 -13.056 1.00 96.06 79 GLU A N 1
ATOM 589 C CA . GLU A 1 79 ? -1.382 2.606 -12.469 1.00 96.06 79 GLU A CA 1
ATOM 590 C C . GLU A 1 79 ? -0.338 1.507 -12.308 1.00 96.06 79 GLU A C 1
ATOM 592 O O . GLU A 1 79 ? 0.455 1.235 -13.210 1.00 96.06 79 GLU A O 1
ATOM 597 N N . VAL A 1 80 ? -0.329 0.899 -11.127 1.00 97.06 80 VAL A N 1
ATOM 598 C CA . VAL A 1 80 ? 0.490 -0.267 -10.816 1.00 97.06 80 VAL A CA 1
ATOM 599 C C . VAL A 1 80 ? -0.419 -1.308 -10.200 1.00 97.06 80 VAL A C 1
ATOM 601 O O . VAL A 1 80 ? -1.181 -1.011 -9.280 1.00 97.06 80 VAL A O 1
ATOM 604 N N . MET A 1 81 ? -0.326 -2.524 -10.711 1.00 96.12 81 MET A N 1
ATOM 605 C CA . MET A 1 81 ? -1.123 -3.657 -10.284 1.00 96.12 81 MET A CA 1
ATOM 606 C C . MET A 1 81 ? -0.193 -4.810 -9.933 1.00 96.12 81 MET A C 1
ATOM 608 O O . MET A 1 81 ? 0.713 -5.145 -10.693 1.00 96.12 81 MET A O 1
ATOM 612 N N . LEU A 1 82 ? -0.399 -5.383 -8.756 1.00 94.69 82 LEU A N 1
ATOM 613 C CA . LEU A 1 82 ? 0.372 -6.483 -8.205 1.00 94.69 82 LEU A CA 1
ATOM 614 C C . LEU A 1 82 ? -0.556 -7.677 -8.013 1.00 94.69 82 LEU A C 1
ATOM 616 O O . LEU A 1 82 ? -1.525 -7.601 -7.258 1.00 94.69 82 LEU A O 1
ATOM 620 N N . SER A 1 83 ? -0.234 -8.772 -8.687 1.00 93.31 83 SER A N 1
ATOM 621 C CA . SER A 1 83 ? -0.878 -10.065 -8.503 1.00 93.31 83 SER A CA 1
ATOM 622 C C . SER A 1 83 ? -0.067 -10.889 -7.506 1.00 93.31 83 SER A C 1
ATOM 624 O O . SER A 1 83 ? 1.158 -11.000 -7.613 1.00 93.31 83 SER A O 1
ATOM 626 N N . ILE A 1 84 ? -0.760 -11.451 -6.524 1.00 90.62 84 ILE A N 1
ATOM 627 C CA . ILE A 1 84 ? -0.195 -12.227 -5.427 1.00 90.62 84 ILE A CA 1
ATOM 628 C C . ILE A 1 84 ? -0.891 -13.583 -5.399 1.00 90.62 84 ILE A C 1
ATOM 630 O O . ILE A 1 84 ? -2.119 -13.657 -5.412 1.00 90.62 84 ILE A O 1
ATOM 634 N N . ASP A 1 85 ? -0.102 -14.645 -5.327 1.00 88.25 85 ASP A N 1
ATOM 635 C CA . ASP A 1 85 ? -0.577 -15.978 -4.992 1.00 88.25 85 ASP A CA 1
ATOM 636 C C . ASP A 1 85 ? -0.834 -16.078 -3.476 1.00 88.25 85 ASP A C 1
ATOM 638 O O . ASP A 1 85 ? 0.053 -15.839 -2.638 1.00 88.25 85 ASP A O 1
ATOM 642 N N . ASN A 1 86 ? -2.084 -16.394 -3.146 1.00 86.38 86 ASN A N 1
ATOM 643 C CA . ASN A 1 86 ? -2.648 -16.549 -1.814 1.00 86.38 86 ASN A CA 1
ATOM 644 C C . ASN A 1 86 ? -3.216 -17.970 -1.598 1.00 86.38 86 ASN A C 1
ATOM 646 O O . ASN A 1 86 ? -4.119 -18.146 -0.781 1.00 86.38 86 ASN A O 1
ATOM 650 N N . ALA A 1 87 ? -2.680 -18.997 -2.267 1.00 80.44 87 ALA A N 1
ATOM 651 C CA . ALA A 1 87 ? -3.081 -20.395 -2.059 1.00 80.44 87 ALA A CA 1
ATOM 652 C C . ALA A 1 87 ? -3.009 -20.848 -0.580 1.00 80.44 87 ALA A C 1
ATOM 654 O O . ALA A 1 87 ? -3.831 -21.632 -0.119 1.00 80.44 87 ALA A O 1
ATOM 655 N N . GLU A 1 88 ? -2.069 -20.300 0.198 1.00 78.44 88 GLU A N 1
ATOM 656 C CA . GLU A 1 88 ? -1.907 -20.566 1.641 1.00 78.44 88 GLU A CA 1
ATOM 657 C C . GLU A 1 88 ? -2.922 -19.822 2.531 1.00 78.44 88 GLU A C 1
ATOM 659 O O . GLU A 1 88 ? -2.890 -19.959 3.753 1.00 78.44 88 GLU A O 1
ATOM 664 N N . ARG A 1 89 ? -3.806 -19.004 1.942 1.00 78.75 89 ARG A N 1
ATOM 665 C CA . ARG A 1 89 ? -4.884 -18.275 2.628 1.00 78.75 89 ARG A CA 1
ATOM 666 C C . ARG A 1 89 ? -4.403 -17.443 3.828 1.00 78.75 89 ARG A C 1
ATOM 668 O O . ARG A 1 89 ? -5.082 -17.338 4.847 1.00 78.75 89 ARG A O 1
ATOM 675 N N . LEU A 1 90 ? -3.237 -16.811 3.685 1.00 73.44 90 LEU A N 1
ATOM 676 C CA . LEU A 1 90 ? -2.607 -15.967 4.713 1.00 73.44 90 LEU A CA 1
ATOM 677 C C . LEU A 1 90 ? -3.183 -14.544 4.769 1.00 73.44 90 LEU A C 1
ATOM 679 O O . LEU A 1 90 ? -2.832 -13.766 5.655 1.00 73.44 90 LEU A O 1
ATOM 683 N N . ALA A 1 91 ? -4.038 -14.174 3.816 1.00 73.31 91 ALA A N 1
ATOM 684 C CA . ALA A 1 91 ? -4.689 -12.873 3.807 1.00 73.31 91 ALA A CA 1
ATOM 685 C C . ALA A 1 91 ? -5.714 -12.724 4.953 1.00 73.31 91 ALA A C 1
ATOM 687 O O . ALA A 1 91 ? -6.336 -13.706 5.363 1.00 73.31 91 ALA A O 1
ATOM 688 N N . PRO A 1 92 ? -5.962 -11.493 5.443 1.00 70.94 92 PRO A N 1
ATOM 689 C CA . PRO A 1 92 ? -7.037 -11.203 6.381 1.00 70.94 92 PRO A CA 1
ATOM 690 C C . PRO A 1 92 ? -8.377 -11.737 5.877 1.00 70.94 92 PRO A C 1
ATOM 692 O O . PRO A 1 92 ? -8.674 -11.638 4.687 1.00 70.94 92 PRO A O 1
ATOM 695 N N . ALA A 1 93 ? -9.220 -12.219 6.795 1.00 69.94 93 ALA A N 1
ATOM 696 C CA . ALA A 1 93 ? -10.494 -12.871 6.475 1.00 69.94 93 ALA A CA 1
ATOM 697 C C . ALA A 1 93 ? -11.390 -12.069 5.511 1.00 69.94 93 ALA A C 1
ATOM 699 O O . ALA A 1 93 ? -12.060 -12.656 4.675 1.00 69.94 93 ALA A O 1
ATOM 700 N N . ALA A 1 94 ? -11.354 -10.733 5.572 1.00 70.88 94 ALA A N 1
ATOM 701 C CA . ALA A 1 94 ? -12.131 -9.858 4.689 1.00 70.88 94 ALA A CA 1
ATOM 702 C C . ALA A 1 94 ? -11.735 -9.932 3.199 1.00 70.88 94 ALA A C 1
ATOM 704 O O . ALA A 1 94 ? -12.490 -9.477 2.343 1.00 70.88 94 ALA A O 1
ATOM 705 N N . PHE A 1 95 ? -10.545 -10.453 2.896 1.00 71.12 95 PHE A N 1
ATOM 706 C CA . PHE A 1 95 ? -9.974 -10.517 1.551 1.00 71.12 95 PHE A CA 1
ATOM 707 C C . PHE A 1 95 ? -9.536 -11.932 1.166 1.00 71.12 95 PHE A C 1
ATOM 709 O O . PHE A 1 95 ? -8.951 -12.119 0.106 1.00 71.12 95 PHE A O 1
ATOM 716 N N . ASN A 1 96 ? -9.813 -12.928 2.005 1.00 76.12 96 ASN A N 1
ATOM 717 C CA . ASN A 1 96 ? -9.277 -14.277 1.867 1.00 76.12 96 ASN A CA 1
ATOM 718 C C . ASN A 1 96 ? -10.191 -15.221 1.073 1.00 76.12 96 ASN A C 1
ATOM 720 O O . ASN A 1 96 ? -10.101 -16.432 1.237 1.00 76.12 96 ASN A O 1
ATOM 724 N 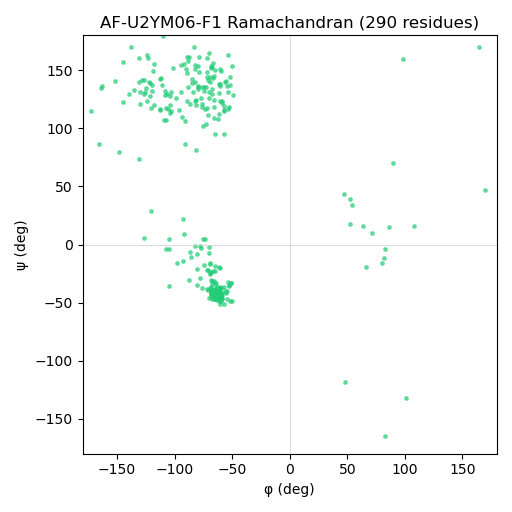N . ASP A 1 97 ? -11.083 -14.683 0.240 1.00 76.19 97 ASP A N 1
ATOM 725 C CA . ASP A 1 97 ? -12.073 -15.471 -0.507 1.00 76.19 97 ASP A CA 1
ATOM 726 C C . ASP A 1 97 ? -11.483 -16.112 -1.775 1.00 76.19 97 ASP A C 1
ATOM 728 O O . ASP A 1 97 ? -11.993 -17.129 -2.246 1.00 76.19 97 ASP A O 1
ATOM 732 N N . ALA A 1 98 ? -10.370 -15.582 -2.292 1.00 79.00 98 ALA A N 1
ATOM 733 C CA . ALA A 1 98 ? -9.740 -16.021 -3.536 1.00 79.00 98 ALA A CA 1
ATOM 734 C C . ALA A 1 98 ? -8.309 -16.548 -3.331 1.00 79.00 98 ALA A C 1
ATOM 736 O O . ALA A 1 98 ? -7.569 -16.063 -2.469 1.00 79.00 98 ALA A O 1
ATOM 737 N N . ASP A 1 99 ? -7.913 -17.500 -4.183 1.00 83.06 99 ASP A N 1
ATOM 738 C CA . ASP A 1 99 ? -6.544 -18.038 -4.240 1.00 83.06 99 ASP A CA 1
ATOM 739 C C . ASP A 1 99 ? -5.552 -17.040 -4.845 1.00 83.06 99 ASP A C 1
ATOM 741 O O . ASP A 1 99 ? -4.361 -17.098 -4.570 1.00 83.06 99 ASP A O 1
ATOM 745 N N . THR A 1 100 ? -6.038 -16.077 -5.628 1.00 85.69 100 THR A N 1
ATOM 746 C CA . THR A 1 100 ? -5.231 -14.994 -6.195 1.00 85.69 100 THR A CA 1
ATOM 747 C C . THR A 1 100 ? -5.744 -13.647 -5.717 1.00 85.69 100 THR A C 1
ATOM 749 O O . THR A 1 100 ? -6.941 -13.364 -5.811 1.00 85.69 100 THR A O 1
ATOM 752 N N . LEU A 1 101 ? -4.835 -12.793 -5.255 1.00 89.88 101 LEU A N 1
ATOM 753 C CA . LEU A 1 101 ? -5.129 -11.416 -4.876 1.00 89.88 101 LEU A CA 1
ATOM 754 C C . LEU A 1 101 ? -4.542 -10.455 -5.897 1.00 89.88 101 LEU A C 1
ATOM 756 O O . LEU A 1 101 ? -3.354 -10.508 -6.200 1.00 89.88 101 LEU A O 1
ATOM 760 N N . GLU A 1 102 ? -5.363 -9.541 -6.389 1.00 92.56 102 GLU A N 1
ATOM 761 C CA . GLU A 1 102 ? -4.942 -8.467 -7.275 1.00 92.56 102 GLU A CA 1
ATOM 762 C C . GLU A 1 102 ? -5.092 -7.130 -6.556 1.00 92.56 102 GLU A C 1
ATOM 764 O O . GLU A 1 102 ? -6.197 -6.711 -6.207 1.00 92.56 102 GLU A O 1
ATOM 769 N N . ILE A 1 103 ? -3.970 -6.455 -6.324 1.00 93.69 103 ILE A N 1
ATOM 770 C CA . ILE A 1 103 ? -3.918 -5.163 -5.645 1.00 93.69 103 ILE A CA 1
ATOM 771 C C . ILE A 1 103 ? -3.473 -4.123 -6.661 1.00 93.69 103 ILE A C 1
ATOM 773 O O . ILE A 1 103 ? -2.361 -4.174 -7.177 1.00 93.69 103 ILE A O 1
ATOM 777 N N . GLY A 1 104 ? -4.345 -3.165 -6.942 1.00 95.44 104 GLY A N 1
ATOM 778 C CA . GLY A 1 104 ? -4.091 -2.052 -7.843 1.00 95.44 104 GLY A CA 1
ATOM 779 C C . GLY A 1 104 ? -4.008 -0.737 -7.085 1.00 95.44 104 GLY A C 1
ATOM 780 O O . GLY A 1 104 ? -4.842 -0.442 -6.228 1.00 95.44 104 GLY A O 1
ATOM 781 N N . ARG A 1 105 ? -3.038 0.100 -7.441 1.00 96.38 105 ARG A N 1
ATOM 782 C CA . ARG A 1 105 ? -3.007 1.507 -7.053 1.00 96.38 105 ARG A CA 1
ATOM 783 C C . ARG A 1 105 ? -2.969 2.360 -8.308 1.00 96.38 105 ARG A C 1
ATOM 785 O O . ARG A 1 105 ? -2.107 2.175 -9.164 1.00 96.38 105 ARG A O 1
ATOM 792 N N . ARG A 1 106 ? -3.882 3.325 -8.392 1.00 95.69 106 ARG A N 1
ATOM 793 C CA . ARG A 1 106 ? -3.950 4.296 -9.482 1.00 95.69 106 ARG A CA 1
ATOM 794 C C . ARG A 1 106 ? -3.912 5.704 -8.921 1.00 95.69 106 ARG A C 1
ATOM 796 O O . ARG A 1 106 ? -4.620 6.009 -7.970 1.00 95.69 106 ARG A O 1
ATOM 803 N N . ILE A 1 107 ? -3.109 6.572 -9.518 1.00 95.44 107 ILE A N 1
ATOM 804 C CA . ILE A 1 107 ? -3.112 8.006 -9.236 1.00 95.44 107 ILE A CA 1
ATOM 805 C C . ILE A 1 107 ? -3.447 8.760 -10.506 1.00 95.44 107 ILE A C 1
ATOM 807 O O . ILE A 1 107 ? -2.954 8.419 -11.578 1.00 95.44 107 ILE A O 1
ATOM 811 N N . THR A 1 108 ? -4.298 9.767 -10.381 1.00 95.31 108 THR A N 1
ATOM 812 C CA . THR A 1 108 ? -4.616 10.694 -11.467 1.00 95.31 108 THR A CA 1
ATOM 813 C C . THR A 1 108 ? -4.290 12.101 -10.985 1.00 95.31 108 THR A C 1
ATOM 815 O O . THR A 1 108 ? -4.535 12.404 -9.814 1.00 95.31 108 THR A O 1
ATOM 818 N N . ARG A 1 109 ? -3.718 12.932 -11.864 1.00 92.19 109 ARG A N 1
ATOM 819 C CA . ARG A 1 109 ? -3.433 14.345 -11.559 1.00 92.19 109 ARG A CA 1
ATOM 820 C C . ARG A 1 109 ? -4.694 15.018 -11.027 1.00 92.19 109 ARG A C 1
ATOM 822 O O . ARG A 1 109 ? -5.786 14.725 -11.519 1.00 92.19 109 ARG A O 1
ATOM 829 N N . ASP A 1 110 ? -4.545 15.827 -9.984 1.00 90.00 110 ASP A N 1
ATOM 830 C CA . ASP A 1 110 ? -5.614 16.604 -9.338 1.00 90.00 110 ASP A CA 1
ATOM 831 C C . ASP A 1 110 ? -6.713 15.792 -8.613 1.00 90.00 110 ASP A C 1
ATOM 833 O O . ASP A 1 110 ? -7.399 16.321 -7.739 1.00 90.00 110 ASP A O 1
ATOM 837 N N . LEU A 1 111 ? -6.885 14.500 -8.920 1.00 90.19 111 LEU A N 1
ATOM 838 C CA . LEU A 1 111 ? -7.891 13.618 -8.306 1.00 90.19 111 LEU A CA 1
ATOM 839 C C . LEU A 1 111 ? -7.325 12.752 -7.169 1.00 90.19 111 LEU A C 1
ATOM 841 O O . LEU A 1 111 ? -8.084 12.185 -6.382 1.00 90.19 111 LEU A O 1
ATOM 845 N N . GLY A 1 112 ? -5.999 12.639 -7.068 1.00 89.31 112 GLY A N 1
ATOM 846 C CA . GLY A 1 112 ? -5.324 11.862 -6.030 1.00 89.31 112 GLY A CA 1
ATOM 847 C C . GLY A 1 112 ? -5.231 10.362 -6.332 1.00 89.31 112 GLY A C 1
ATOM 848 O O . GLY A 1 112 ? -5.358 9.919 -7.477 1.00 89.31 112 GLY A O 1
ATOM 849 N N . SER A 1 113 ? -4.925 9.569 -5.297 1.00 91.94 113 SER A N 1
ATOM 850 C CA . SER A 1 113 ? -4.692 8.123 -5.420 1.00 91.94 113 SER A CA 1
ATOM 851 C C . SER A 1 113 ? -5.875 7.282 -4.944 1.00 91.94 113 SER A C 1
ATOM 853 O O . SER A 1 113 ? -6.324 7.448 -3.810 1.00 91.94 113 SER A O 1
ATOM 855 N N . ALA A 1 114 ? -6.279 6.311 -5.758 1.00 94.38 114 ALA A N 1
ATOM 856 C CA . ALA A 1 114 ? -7.270 5.289 -5.451 1.00 94.38 114 ALA A CA 1
ATOM 857 C C . ALA A 1 114 ? -6.611 3.903 -5.363 1.00 94.38 114 ALA A C 1
ATOM 859 O O . ALA A 1 114 ? -5.691 3.587 -6.124 1.00 94.38 114 ALA A O 1
ATOM 860 N N . TYR A 1 115 ? -7.098 3.078 -4.437 1.00 95.44 115 TYR A N 1
ATOM 861 C CA . TYR A 1 115 ? -6.674 1.688 -4.278 1.00 95.44 115 TYR A CA 1
ATOM 862 C C . TYR A 1 115 ? -7.816 0.754 -4.642 1.00 95.44 115 TYR A C 1
ATOM 864 O O . TYR A 1 115 ? -8.979 1.019 -4.332 1.00 95.44 115 TYR A O 1
ATOM 872 N N . ARG A 1 116 ? -7.468 -0.357 -5.280 1.00 94.06 116 ARG A N 1
ATOM 873 C CA . ARG A 1 116 ? -8.393 -1.413 -5.667 1.00 94.06 116 ARG A CA 1
ATOM 874 C C . ARG A 1 116 ? -7.832 -2.754 -5.223 1.00 94.06 116 ARG A C 1
ATOM 876 O O . ARG A 1 116 ? -6.636 -2.990 -5.347 1.00 94.06 116 ARG A O 1
ATOM 883 N N . LEU A 1 117 ? -8.695 -3.622 -4.720 1.00 91.62 117 LEU A N 1
ATOM 884 C CA . LEU A 1 117 ? -8.372 -5.001 -4.378 1.00 91.62 117 LEU A CA 1
ATOM 885 C C . LEU A 1 117 ? -9.430 -5.895 -5.022 1.00 91.62 117 LEU A C 1
ATOM 887 O O . LEU A 1 117 ? -10.623 -5.704 -4.781 1.00 91.62 117 LEU A O 1
ATOM 891 N N . ASN A 1 118 ? -9.007 -6.818 -5.888 1.00 89.94 118 ASN A N 1
ATOM 892 C CA . ASN A 1 118 ? -9.883 -7.677 -6.697 1.00 89.94 118 ASN A CA 1
ATOM 893 C C . ASN A 1 118 ? -11.005 -6.875 -7.390 1.00 89.94 118 ASN A C 1
ATOM 895 O O . ASN A 1 118 ? -12.184 -7.227 -7.344 1.00 89.94 118 ASN A O 1
ATOM 899 N N . GLY A 1 119 ? -10.647 -5.716 -7.952 1.00 85.81 119 GLY A N 1
ATOM 900 C CA . GLY A 1 119 ? -11.566 -4.800 -8.635 1.00 85.81 119 GLY A CA 1
ATOM 901 C C . GLY A 1 119 ? -12.410 -3.881 -7.736 1.00 85.81 119 GLY A C 1
ATOM 902 O O . GLY A 1 119 ? -12.919 -2.874 -8.243 1.00 85.81 119 GLY A O 1
ATOM 903 N N . ARG A 1 120 ? -12.519 -4.152 -6.426 1.00 90.19 120 ARG A N 1
ATOM 904 C CA . ARG A 1 120 ? -13.267 -3.329 -5.452 1.00 90.19 120 ARG A CA 1
ATOM 905 C C . ARG A 1 120 ? -12.413 -2.182 -4.925 1.00 90.19 120 ARG A C 1
ATOM 907 O O . ARG A 1 120 ? -11.240 -2.383 -4.633 1.00 90.19 120 ARG A O 1
ATOM 914 N N . GLU A 1 121 ? -12.989 -0.993 -4.767 1.00 92.44 121 GLU A N 1
ATOM 915 C CA . GLU A 1 121 ? -12.282 0.129 -4.139 1.00 92.44 121 GLU A CA 1
ATOM 916 C C . GLU A 1 121 ? -12.086 -0.113 -2.642 1.00 92.44 121 GLU A C 1
ATOM 918 O O . GLU A 1 121 ? -13.021 -0.467 -1.922 1.00 92.44 121 GLU A O 1
ATOM 923 N N . VAL A 1 122 ? -10.856 0.089 -2.177 1.00 92.62 122 VAL A N 1
ATOM 924 C CA . VAL A 1 122 ? -10.457 -0.115 -0.780 1.00 92.62 122 VAL A CA 1
ATOM 925 C C . VAL A 1 122 ? -9.702 1.099 -0.263 1.00 92.62 122 VAL A C 1
ATOM 927 O O . VAL A 1 122 ? -9.184 1.915 -1.029 1.00 92.62 122 VAL A O 1
ATOM 930 N N . ARG A 1 123 ? -9.623 1.247 1.062 1.00 91.25 123 ARG A N 1
ATOM 931 C CA . ARG A 1 123 ? -8.853 2.342 1.653 1.00 91.25 123 ARG A CA 1
ATOM 932 C C . ARG A 1 123 ? -7.370 1.992 1.624 1.00 91.25 123 ARG A C 1
ATOM 934 O O . ARG A 1 123 ? -6.987 0.845 1.831 1.00 91.25 123 ARG A O 1
ATOM 941 N N . ALA A 1 124 ? -6.521 3.012 1.489 1.00 89.25 124 ALA A N 1
ATOM 942 C CA . ALA A 1 124 ? -5.064 2.849 1.559 1.00 89.25 124 ALA A CA 1
ATOM 943 C C . ALA A 1 124 ? -4.613 2.121 2.839 1.00 89.25 124 ALA A C 1
ATOM 945 O O . ALA A 1 124 ? -3.670 1.337 2.826 1.00 89.25 124 ALA A O 1
ATOM 946 N N . ARG A 1 125 ? -5.321 2.367 3.946 1.00 85.31 125 ARG A N 1
ATOM 947 C CA . ARG A 1 125 ? -5.063 1.739 5.241 1.00 85.31 125 ARG A CA 1
ATOM 948 C C . ARG A 1 125 ? -5.291 0.229 5.228 1.00 85.31 125 ARG A C 1
ATOM 950 O O . ARG A 1 125 ? -4.521 -0.487 5.853 1.00 85.31 125 ARG A O 1
ATOM 957 N N . ASP A 1 126 ? -6.309 -0.244 4.516 1.00 87.25 126 ASP A N 1
ATOM 958 C CA . ASP A 1 126 ? -6.644 -1.670 4.465 1.00 87.25 126 ASP A CA 1
ATOM 959 C C . ASP A 1 126 ? -5.553 -2.441 3.710 1.00 87.25 126 ASP A C 1
ATOM 961 O O . ASP A 1 126 ? -5.107 -3.491 4.165 1.00 87.25 126 ASP A O 1
ATOM 965 N N . VAL A 1 127 ? -5.032 -1.853 2.626 1.00 88.75 127 VAL A N 1
ATOM 966 C CA . VAL A 1 127 ? -3.884 -2.391 1.876 1.00 88.75 127 VAL A CA 1
ATOM 967 C C . VAL A 1 127 ? -2.611 -2.393 2.727 1.00 88.75 127 VAL A C 1
ATOM 969 O O . VAL A 1 127 ? -1.879 -3.377 2.744 1.00 88.75 127 VAL A O 1
ATOM 972 N N . GLN A 1 128 ? -2.350 -1.326 3.487 1.00 86.00 128 GLN A N 1
ATOM 973 C CA . GLN A 1 128 ? -1.198 -1.289 4.395 1.00 86.00 128 GLN A CA 1
ATOM 974 C C . GLN A 1 128 ? -1.280 -2.361 5.490 1.00 86.00 128 GLN A C 1
ATOM 976 O O . GLN A 1 128 ? -0.263 -2.970 5.814 1.00 86.00 128 GLN A O 1
ATOM 981 N N . MET A 1 129 ? -2.469 -2.604 6.052 1.00 81.00 129 MET A N 1
ATOM 982 C CA . MET A 1 129 ? -2.670 -3.653 7.058 1.00 81.00 129 MET A CA 1
ATOM 983 C C . MET A 1 129 ? -2.487 -5.053 6.470 1.00 81.00 129 MET A C 1
ATOM 985 O O . MET A 1 129 ? -1.780 -5.856 7.070 1.00 81.00 129 MET A O 1
ATOM 989 N N . LEU A 1 130 ? -3.034 -5.309 5.276 1.00 83.69 130 LEU A N 1
ATOM 990 C CA . LEU A 1 130 ? -2.861 -6.569 4.543 1.00 83.69 130 LEU A CA 1
ATOM 991 C C . LEU A 1 130 ? -1.382 -6.972 4.449 1.00 83.69 130 LEU A C 1
ATOM 993 O O . LEU A 1 130 ? -1.010 -8.100 4.766 1.00 83.69 130 LEU A O 1
ATOM 997 N N . PHE A 1 131 ? -0.530 -6.027 4.060 1.00 83.94 131 PHE A N 1
ATOM 998 C CA . PHE A 1 131 ? 0.903 -6.262 3.917 1.00 83.94 131 PHE A CA 1
ATOM 999 C C . PHE A 1 131 ? 1.673 -6.281 5.245 1.00 83.94 131 PHE A C 1
ATOM 1001 O O . PHE A 1 131 ? 2.690 -6.968 5.354 1.00 83.94 131 PHE A O 1
ATOM 1008 N N . ALA A 1 132 ? 1.206 -5.549 6.259 1.00 77.44 132 ALA A N 1
ATOM 1009 C CA . ALA A 1 132 ? 1.792 -5.588 7.597 1.00 77.44 132 ALA A CA 1
ATOM 1010 C C . ALA A 1 132 ? 1.581 -6.951 8.273 1.00 77.44 132 ALA A C 1
ATOM 1012 O O . ALA A 1 132 ? 2.511 -7.464 8.894 1.00 77.44 132 ALA A O 1
ATOM 1013 N N . ASP A 1 133 ? 0.400 -7.552 8.113 1.00 71.19 133 ASP A N 1
ATOM 1014 C CA . ASP A 1 133 ? 0.093 -8.888 8.638 1.00 71.19 133 ASP A CA 1
ATOM 1015 C C . ASP A 1 133 ? 0.889 -9.976 7.902 1.00 71.19 133 ASP A C 1
ATOM 1017 O O . ASP A 1 133 ? 1.397 -10.907 8.524 1.00 71.19 133 ASP A O 1
ATOM 1021 N N . ALA A 1 134 ? 1.101 -9.807 6.594 1.00 71.69 134 ALA A N 1
ATOM 1022 C CA . ALA A 1 134 ? 1.953 -10.683 5.791 1.00 71.69 134 ALA A CA 1
ATOM 1023 C C . ALA A 1 134 ? 3.468 -10.460 6.011 1.00 71.69 134 ALA A C 1
ATOM 1025 O O . ALA A 1 134 ? 4.279 -11.034 5.282 1.00 71.69 134 ALA A O 1
ATOM 1026 N N . SER A 1 135 ? 3.873 -9.591 6.953 1.00 68.94 135 SER A N 1
ATOM 1027 C CA . SER A 1 135 ? 5.273 -9.172 7.191 1.00 68.94 135 SER A CA 1
ATOM 1028 C C . SER A 1 135 ? 6.011 -8.660 5.938 1.00 68.94 135 SER A C 1
ATOM 1030 O O . SER A 1 135 ? 7.238 -8.549 5.900 1.00 68.94 135 SER A O 1
ATOM 1032 N N . THR A 1 136 ? 5.261 -8.303 4.898 1.00 74.00 136 THR A N 1
ATOM 1033 C CA . THR A 1 136 ? 5.762 -8.008 3.556 1.00 74.00 136 THR A CA 1
ATOM 1034 C C . THR A 1 136 ? 5.152 -6.691 3.104 1.00 74.00 136 THR A C 1
ATOM 1036 O O . THR A 1 136 ? 4.223 -6.668 2.315 1.00 74.00 136 THR A O 1
ATOM 1039 N N . GLY A 1 137 ? 5.629 -5.575 3.661 1.00 76.69 137 GLY A N 1
ATOM 1040 C CA . GLY A 1 137 ? 5.149 -4.230 3.326 1.00 76.69 137 GLY A CA 1
ATOM 1041 C C . GLY A 1 137 ? 6.134 -3.372 2.547 1.00 76.69 137 GLY A C 1
ATOM 1042 O O . GLY A 1 137 ? 7.275 -3.750 2.293 1.00 76.69 137 GLY A O 1
ATOM 1043 N N . SER A 1 138 ? 5.711 -2.147 2.232 1.00 75.00 138 SER A N 1
ATOM 1044 C CA . SER A 1 138 ? 6.530 -1.159 1.514 1.00 75.00 138 SER A CA 1
ATOM 1045 C C . SER A 1 138 ? 7.830 -0.772 2.233 1.00 75.00 138 SER A C 1
ATOM 1047 O O . SER A 1 138 ? 8.761 -0.268 1.599 1.00 75.00 138 SER A O 1
ATOM 1049 N N . GLN A 1 139 ? 7.899 -1.010 3.544 1.00 75.00 139 GLN A N 1
ATOM 1050 C CA . GLN A 1 139 ? 9.068 -0.799 4.401 1.00 75.00 139 GLN A CA 1
ATOM 1051 C C . GLN A 1 139 ? 9.781 -2.104 4.778 1.00 75.00 139 GLN A C 1
ATOM 1053 O O . GLN A 1 139 ? 10.742 -2.058 5.531 1.00 75.00 139 GLN A O 1
ATOM 1058 N N . SER A 1 140 ? 9.348 -3.251 4.241 1.00 77.00 140 SER A N 1
ATOM 1059 C CA . SER A 1 140 ? 9.931 -4.550 4.581 1.00 77.00 140 SER A CA 1
ATOM 1060 C C . SER A 1 140 ? 11.452 -4.553 4.367 1.00 77.00 140 SER A C 1
ATOM 1062 O O . SER A 1 140 ? 11.915 -4.079 3.320 1.00 77.00 140 SER A O 1
ATOM 1064 N N . PRO A 1 141 ? 12.235 -5.125 5.305 1.00 72.75 141 PRO A N 1
ATOM 1065 C CA . PRO A 1 141 ? 13.682 -5.261 5.156 1.00 72.75 141 PRO A CA 1
ATOM 1066 C C . PRO A 1 141 ? 14.076 -6.127 3.951 1.00 72.75 141 PRO A C 1
ATOM 1068 O O . PRO A 1 141 ? 15.195 -5.999 3.461 1.00 72.75 141 PRO A O 1
ATOM 1071 N N . ALA A 1 142 ? 13.159 -6.953 3.433 1.00 80.62 142 ALA A N 1
ATOM 1072 C CA . ALA A 1 142 ? 13.368 -7.744 2.220 1.00 80.62 142 ALA A CA 1
ATOM 1073 C C . ALA A 1 142 ? 13.504 -6.878 0.954 1.00 80.62 142 ALA A C 1
ATOM 1075 O O . ALA A 1 142 ? 14.097 -7.295 -0.039 1.00 80.62 142 ALA A O 1
ATOM 1076 N N . LEU A 1 143 ? 12.979 -5.650 0.976 1.00 83.94 143 LEU A N 1
ATOM 1077 C CA . LEU A 1 143 ? 13.131 -4.702 -0.118 1.00 83.94 143 LEU A CA 1
ATOM 1078 C C . LEU A 1 143 ? 14.377 -3.861 0.155 1.00 83.94 143 LEU A C 1
ATOM 1080 O O . LEU A 1 143 ? 14.348 -2.948 0.981 1.00 83.94 143 LEU A O 1
ATOM 1084 N N . VAL A 1 144 ? 15.460 -4.114 -0.576 1.00 84.75 144 VAL A N 1
ATOM 1085 C CA . VAL A 1 144 ? 16.713 -3.362 -0.425 1.00 84.75 144 VAL A CA 1
ATOM 1086 C C . VAL A 1 144 ? 16.900 -2.412 -1.602 1.00 84.75 144 VAL A C 1
ATOM 1088 O O . VAL A 1 144 ? 17.014 -2.828 -2.752 1.00 84.75 144 VAL A O 1
ATOM 1091 N N . ARG A 1 145 ? 16.917 -1.107 -1.321 1.00 83.94 145 ARG A N 1
ATOM 1092 C CA . ARG A 1 145 ? 17.264 -0.068 -2.299 1.00 83.94 145 ARG A CA 1
ATOM 1093 C C . ARG A 1 145 ? 18.766 0.182 -2.314 1.00 83.94 145 ARG A C 1
ATOM 1095 O O . ARG A 1 145 ? 19.472 -0.026 -1.329 1.00 83.94 145 ARG A O 1
ATOM 1102 N N . GLN A 1 146 ? 19.237 0.730 -3.429 1.00 82.94 146 GLN A N 1
ATOM 1103 C CA . GLN A 1 146 ? 20.596 1.250 -3.532 1.00 82.94 146 GLN A CA 1
ATOM 1104 C C . GLN A 1 146 ? 20.874 2.259 -2.407 1.00 82.94 146 GLN A C 1
ATOM 1106 O O . GLN A 1 146 ? 20.068 3.158 -2.172 1.00 82.94 146 GLN A O 1
ATOM 1111 N N . GLY A 1 147 ? 22.007 2.091 -1.721 1.00 83.25 147 GLY A N 1
ATOM 1112 C CA . GLY A 1 147 ? 22.429 2.945 -0.605 1.00 83.25 147 GLY A CA 1
ATOM 1113 C C . GLY A 1 147 ? 21.792 2.614 0.751 1.00 83.25 147 GLY A C 1
ATOM 1114 O O . GLY A 1 147 ? 22.293 3.081 1.770 1.00 83.25 147 GLY A O 1
ATOM 1115 N N . GLN A 1 148 ? 20.761 1.762 0.803 1.00 83.69 148 GLN A N 1
ATOM 1116 C CA . GLN A 1 148 ? 20.053 1.438 2.050 1.00 83.69 148 GLN A CA 1
ATOM 1117 C C . GLN A 1 148 ? 20.946 0.714 3.069 1.00 83.69 148 GLN A C 1
ATOM 1119 O O . GLN A 1 148 ? 20.808 0.930 4.268 1.00 83.69 148 GLN A O 1
ATOM 1124 N N . ILE A 1 149 ? 21.886 -0.117 2.607 1.00 86.00 149 ILE A N 1
ATOM 1125 C CA . ILE A 1 149 ? 22.835 -0.816 3.489 1.00 86.00 149 ILE A CA 1
ATOM 1126 C C . ILE A 1 149 ? 23.751 0.196 4.190 1.00 86.00 149 ILE A C 1
ATOM 1128 O O . ILE A 1 149 ? 23.905 0.155 5.408 1.00 86.00 149 ILE A O 1
ATOM 1132 N N . SER A 1 150 ? 24.311 1.150 3.443 1.00 88.00 150 SER A N 1
ATOM 1133 C CA . SER A 1 150 ? 25.151 2.213 4.003 1.00 88.00 150 SER A CA 1
ATOM 1134 C C . SER A 1 150 ? 24.368 3.101 4.973 1.00 88.00 150 SER A C 1
ATOM 1136 O O . SER A 1 150 ? 24.883 3.483 6.022 1.00 88.00 150 SER A O 1
ATOM 1138 N N . GLU A 1 151 ? 23.108 3.403 4.654 1.00 85.31 151 GLU A N 1
ATOM 1139 C CA . GLU A 1 151 ? 22.211 4.162 5.528 1.00 85.31 151 GLU A CA 1
ATOM 1140 C C . GLU A 1 151 ? 21.929 3.404 6.836 1.00 85.31 151 GLU A C 1
ATOM 1142 O O . GLU A 1 151 ? 21.993 3.990 7.913 1.00 85.31 151 GLU A O 1
ATOM 1147 N N . LEU A 1 152 ? 21.719 2.085 6.769 1.00 84.06 152 LEU A N 1
ATOM 1148 C CA . LEU A 1 152 ? 21.501 1.218 7.932 1.00 84.06 152 LEU A CA 1
ATOM 1149 C C . LEU A 1 152 ? 22.720 1.141 8.864 1.00 84.06 152 LEU A C 1
ATOM 1151 O O . LEU A 1 152 ? 22.579 1.167 10.093 1.00 84.06 152 LEU A O 1
ATOM 1155 N N . ILE A 1 153 ? 23.920 1.052 8.287 1.00 87.56 153 ILE A N 1
ATOM 1156 C CA . ILE A 1 153 ? 25.181 1.016 9.040 1.00 87.56 153 ILE A CA 1
ATOM 1157 C C . ILE A 1 153 ? 25.373 2.325 9.815 1.00 87.56 153 ILE A C 1
ATOM 1159 O O . ILE A 1 153 ? 25.734 2.293 10.990 1.00 87.56 153 ILE A O 1
ATOM 1163 N N . ASN A 1 154 ? 25.040 3.459 9.198 1.00 88.88 154 ASN A N 1
ATOM 1164 C CA . ASN A 1 154 ? 25.169 4.784 9.809 1.00 88.88 154 ASN A CA 1
ATOM 1165 C C . ASN A 1 154 ? 23.945 5.211 10.642 1.00 88.88 154 ASN A C 1
ATOM 1167 O O . ASN A 1 154 ? 23.970 6.251 11.303 1.00 88.88 154 ASN A O 1
ATOM 1171 N N . ALA A 1 155 ? 22.860 4.435 10.621 1.00 88.62 155 ALA A N 1
ATOM 1172 C CA . ALA A 1 155 ? 21.625 4.771 11.314 1.00 88.62 155 ALA A CA 1
ATOM 1173 C C . ALA A 1 155 ? 21.792 4.771 12.840 1.00 88.62 155 ALA A C 1
ATOM 1175 O O . ALA A 1 155 ? 22.472 3.925 13.426 1.00 88.62 155 ALA A O 1
ATOM 1176 N N . LYS A 1 156 ? 21.071 5.685 13.501 1.00 93.81 156 LYS A N 1
ATOM 1177 C CA . LYS A 1 156 ? 20.971 5.726 14.966 1.00 93.81 156 LYS A CA 1
ATOM 1178 C C . LYS A 1 156 ? 20.366 4.419 15.511 1.00 93.81 156 LYS A C 1
ATOM 1180 O O . LYS A 1 156 ? 19.506 3.831 14.846 1.00 93.81 156 LYS A O 1
ATOM 1185 N N . PRO A 1 157 ? 20.709 4.005 16.749 1.00 92.56 157 PRO A N 1
ATOM 1186 C CA . PRO A 1 157 ? 20.192 2.772 17.351 1.00 92.56 157 PRO A CA 1
ATOM 1187 C C . PRO A 1 157 ? 18.662 2.654 17.334 1.00 92.56 157 PRO A C 1
ATOM 1189 O O . PRO A 1 157 ? 18.131 1.574 17.100 1.00 92.56 157 PRO A O 1
ATOM 1192 N N . THR A 1 158 ? 17.942 3.765 17.509 1.00 88.88 158 THR A N 1
ATOM 1193 C CA . THR A 1 158 ? 16.471 3.804 17.460 1.00 88.88 158 THR A CA 1
ATOM 1194 C C . THR A 1 158 ? 15.909 3.439 16.084 1.00 88.88 158 THR A C 1
ATOM 1196 O O . THR A 1 158 ? 14.947 2.681 15.996 1.00 88.88 158 THR A O 1
ATOM 1199 N N . ALA A 1 159 ? 16.523 3.928 15.004 1.00 85.75 159 ALA A N 1
ATOM 1200 C CA . ALA A 1 159 ? 16.123 3.603 13.636 1.00 85.75 159 ALA A CA 1
ATOM 1201 C C . ALA A 1 159 ? 16.488 2.156 13.271 1.00 85.75 159 ALA A C 1
ATOM 1203 O O . ALA A 1 159 ? 15.695 1.459 12.642 1.00 85.75 159 ALA A O 1
ATOM 1204 N N . ARG A 1 160 ? 17.652 1.677 13.726 1.00 87.00 160 ARG A N 1
ATOM 1205 C CA . ARG A 1 160 ? 18.075 0.283 13.533 1.00 87.00 160 ARG A CA 1
ATOM 1206 C C . ARG A 1 160 ? 17.162 -0.700 14.262 1.00 87.00 160 ARG A C 1
ATOM 1208 O O . ARG A 1 160 ? 16.800 -1.725 13.695 1.00 87.00 160 ARG A O 1
ATOM 1215 N N . ARG A 1 161 ? 16.748 -0.369 15.490 1.00 87.94 161 ARG A N 1
ATOM 1216 C CA . ARG A 1 161 ? 15.811 -1.177 16.281 1.00 87.94 161 ARG A CA 1
ATOM 1217 C C . ARG A 1 161 ? 14.520 -1.444 15.515 1.00 87.94 161 ARG A C 1
ATOM 1219 O O . ARG A 1 161 ? 14.121 -2.593 15.429 1.00 87.94 161 ARG A O 1
ATOM 1226 N N . ARG A 1 162 ? 13.925 -0.423 14.893 1.00 82.19 162 ARG A N 1
ATOM 1227 C CA . ARG A 1 162 ? 12.694 -0.582 14.104 1.00 82.19 162 ARG A CA 1
ATOM 1228 C C . ARG A 1 162 ? 12.820 -1.653 13.013 1.00 82.19 162 ARG A C 1
ATOM 1230 O O . ARG A 1 162 ? 11.896 -2.426 12.808 1.00 82.19 162 ARG A O 1
ATOM 1237 N N . ILE A 1 163 ? 13.964 -1.719 12.337 1.00 81.06 163 ILE A N 1
ATOM 1238 C CA . ILE A 1 163 ? 14.207 -2.705 11.274 1.00 81.06 163 ILE A CA 1
ATOM 1239 C C . ILE A 1 163 ? 14.316 -4.117 11.856 1.00 81.06 163 ILE A C 1
ATOM 1241 O O . ILE A 1 163 ? 13.813 -5.065 11.262 1.00 81.06 163 ILE A O 1
ATOM 1245 N N . LEU A 1 164 ? 14.925 -4.258 13.036 1.00 84.25 164 LEU A N 1
ATOM 1246 C CA . LEU A 1 164 ? 14.966 -5.533 13.756 1.00 84.25 164 LEU A CA 1
ATOM 1247 C C . LEU A 1 164 ? 13.569 -5.965 14.218 1.00 84.25 164 LEU A C 1
ATOM 1249 O O . LEU A 1 164 ? 13.235 -7.138 14.123 1.00 84.25 164 LEU A O 1
ATOM 1253 N N . GLU A 1 165 ? 12.740 -5.028 14.676 1.00 83.62 165 GLU A N 1
ATOM 1254 C CA . GLU A 1 165 ? 11.346 -5.292 15.057 1.00 83.62 165 GLU A CA 1
ATOM 1255 C C . GLU A 1 165 ? 10.492 -5.700 13.840 1.00 83.62 165 GLU A C 1
ATOM 1257 O O . GLU A 1 165 ? 9.668 -6.611 13.930 1.00 83.62 165 GLU A O 1
ATOM 1262 N N . GLU A 1 166 ? 10.729 -5.086 12.677 1.00 77.50 166 GLU A N 1
ATOM 1263 C CA . GLU A 1 166 ? 10.107 -5.483 11.408 1.00 77.50 166 GLU A CA 1
ATOM 1264 C C . GLU A 1 166 ? 10.576 -6.875 10.957 1.00 77.50 166 GLU A C 1
ATOM 1266 O O . GLU A 1 166 ? 9.743 -7.695 10.580 1.00 77.50 166 GLU A O 1
ATOM 1271 N N . ALA A 1 167 ? 11.872 -7.184 11.069 1.00 79.56 167 ALA A N 1
ATOM 1272 C CA . ALA A 1 167 ? 12.415 -8.511 10.768 1.00 79.56 167 ALA A CA 1
ATOM 1273 C C . ALA A 1 167 ? 11.920 -9.597 11.742 1.00 79.56 167 ALA A C 1
ATOM 1275 O O . ALA A 1 167 ? 11.747 -10.746 11.347 1.00 79.56 167 ALA A O 1
ATOM 1276 N N . ALA A 1 168 ? 11.657 -9.234 12.999 1.00 82.44 168 ALA A N 1
ATOM 1277 C CA . ALA A 1 168 ? 11.075 -10.119 14.005 1.00 82.44 168 ALA A CA 1
ATOM 1278 C C . ALA A 1 168 ? 9.555 -10.321 13.837 1.00 82.44 168 ALA A C 1
ATOM 1280 O O . ALA A 1 168 ? 8.952 -11.057 14.615 1.00 82.44 168 ALA A O 1
ATOM 1281 N N . GLY A 1 169 ? 8.911 -9.654 12.869 1.00 77.12 169 GLY A N 1
ATOM 1282 C CA . GLY A 1 169 ? 7.476 -9.799 12.597 1.00 77.12 169 GLY A CA 1
ATOM 1283 C C . GLY A 1 169 ? 6.556 -9.172 13.654 1.00 77.12 169 GLY A C 1
ATOM 1284 O O . GLY A 1 169 ? 5.342 -9.367 13.617 1.00 77.12 169 GLY A O 1
ATOM 1285 N N . ILE A 1 170 ? 7.091 -8.386 14.596 1.00 81.12 170 ILE A N 1
ATOM 1286 C CA . ILE A 1 170 ? 6.292 -7.785 15.680 1.00 81.12 170 ILE A CA 1
ATOM 1287 C C . ILE A 1 170 ? 5.639 -6.452 15.286 1.00 81.12 170 ILE A C 1
ATOM 1289 O O . ILE A 1 170 ? 4.749 -5.958 15.981 1.00 81.12 170 ILE A O 1
ATOM 1293 N N . SER A 1 171 ? 6.012 -5.876 14.142 1.00 73.31 171 SER A N 1
ATOM 1294 C CA . SER A 1 171 ? 5.472 -4.596 13.665 1.00 73.31 171 SER A CA 1
ATOM 1295 C C . SER A 1 171 ? 3.961 -4.612 13.426 1.00 73.31 171 SER A C 1
ATOM 1297 O O . SER A 1 171 ? 3.281 -3.639 13.761 1.00 73.31 171 SER A O 1
ATOM 1299 N N . GLY A 1 172 ? 3.401 -5.724 12.933 1.00 72.69 172 GLY A N 1
ATOM 1300 C CA . GLY A 1 172 ? 1.949 -5.872 12.775 1.00 72.69 172 GLY A CA 1
ATOM 1301 C C . GLY A 1 172 ? 1.199 -5.854 14.115 1.00 72.69 172 GLY A C 1
ATOM 1302 O O . GLY A 1 172 ? 0.093 -5.319 14.210 1.00 72.69 172 GLY A O 1
ATOM 1303 N N . LEU A 1 173 ? 1.808 -6.374 15.188 1.00 80.06 173 LEU A N 1
ATOM 1304 C CA . LEU A 1 173 ? 1.233 -6.329 16.538 1.00 80.06 173 LEU A CA 1
ATOM 1305 C C . LEU A 1 173 ? 1.208 -4.900 17.085 1.00 80.06 173 LEU A C 1
ATOM 1307 O O . LEU A 1 173 ? 0.174 -4.461 17.590 1.00 80.06 173 LEU A O 1
ATOM 1311 N N . TYR A 1 174 ? 2.306 -4.150 16.941 1.00 81.00 174 TYR A N 1
ATOM 1312 C CA . TYR A 1 174 ? 2.348 -2.746 17.357 1.00 81.00 174 TYR A CA 1
ATOM 1313 C C . TYR A 1 174 ? 1.315 -1.896 16.616 1.00 81.00 174 TYR A C 1
ATOM 1315 O O . TYR A 1 174 ? 0.632 -1.085 17.244 1.00 81.00 174 TYR A O 1
ATOM 1323 N N . GLN A 1 175 ? 1.151 -2.116 15.309 1.00 77.75 175 GLN A N 1
ATOM 1324 C CA . GLN A 1 175 ? 0.178 -1.378 14.507 1.00 77.75 175 GLN A CA 1
ATOM 1325 C C . GLN A 1 175 ? -1.265 -1.679 14.937 1.00 77.75 175 GLN A C 1
ATOM 1327 O O . GLN A 1 175 ? -2.059 -0.752 15.110 1.00 77.75 175 GLN A O 1
ATOM 1332 N N . ARG A 1 176 ? -1.596 -2.955 15.187 1.00 80.19 176 ARG A N 1
ATOM 1333 C CA . ARG A 1 176 ? -2.915 -3.361 15.702 1.00 80.19 176 ARG A CA 1
ATOM 1334 C C . ARG A 1 176 ? -3.185 -2.808 17.096 1.00 80.19 176 ARG A C 1
ATOM 1336 O O . ARG A 1 176 ? -4.283 -2.313 17.347 1.00 80.19 176 ARG A O 1
ATOM 1343 N N . ARG A 1 177 ? -2.184 -2.831 17.984 1.00 88.19 177 ARG A N 1
ATOM 1344 C CA . ARG A 1 177 ? -2.294 -2.237 19.322 1.00 88.19 177 ARG A CA 1
ATOM 1345 C C . ARG A 1 177 ? -2.587 -0.743 19.230 1.00 88.19 177 ARG A C 1
ATOM 1347 O O . ARG A 1 177 ? -3.535 -0.274 19.846 1.00 88.19 177 ARG A O 1
ATOM 1354 N N . HIS A 1 178 ? -1.832 -0.018 18.410 1.00 87.06 178 HIS A N 1
ATOM 1355 C CA . HIS A 1 178 ? -2.028 1.416 18.226 1.00 87.06 178 HIS A CA 1
ATOM 1356 C C . HIS A 1 178 ? -3.409 1.750 17.639 1.00 87.06 178 HIS A C 1
ATOM 1358 O O . HIS A 1 178 ? -4.064 2.700 18.064 1.00 87.06 178 HIS A O 1
ATOM 1364 N N . GLU A 1 179 ? -3.900 0.947 16.693 1.00 84.88 179 GLU A N 1
ATOM 1365 C CA . GLU A 1 179 ? -5.262 1.085 16.178 1.00 84.88 179 GLU A CA 1
ATOM 1366 C C . GLU A 1 179 ? -6.327 0.845 17.254 1.00 84.88 179 GLU A C 1
ATOM 1368 O O . GLU A 1 179 ? -7.298 1.600 17.329 1.00 84.88 179 GLU A O 1
ATOM 1373 N N . ALA A 1 180 ? -6.168 -0.201 18.064 1.00 90.44 180 ALA A N 1
ATOM 1374 C CA . ALA A 1 180 ? -7.088 -0.495 19.153 1.00 90.44 180 ALA A CA 1
ATOM 1375 C C . ALA A 1 180 ? -7.095 0.638 20.191 1.00 90.44 180 ALA A C 1
ATOM 1377 O O . ALA A 1 180 ? -8.166 1.082 20.596 1.00 90.44 180 ALA A O 1
ATOM 1378 N N . GLU A 1 181 ? -5.923 1.174 20.542 1.00 93.62 181 GLU A N 1
ATOM 1379 C CA . GLU A 1 181 ? -5.776 2.341 21.421 1.00 93.62 181 GLU A CA 1
ATOM 1380 C C . GLU A 1 181 ? -6.487 3.580 20.852 1.00 93.62 181 GLU A C 1
ATOM 1382 O O . GLU A 1 181 ? -7.195 4.278 21.575 1.00 93.62 181 GLU A O 1
ATOM 1387 N N . LEU A 1 182 ? -6.347 3.853 19.550 1.00 93.31 182 LEU A N 1
ATOM 1388 C CA . LEU A 1 182 ? -7.039 4.969 18.898 1.00 93.31 182 LEU A CA 1
ATOM 1389 C C . LEU A 1 182 ? -8.562 4.796 18.919 1.00 93.31 182 LEU A C 1
ATOM 1391 O O . LEU A 1 182 ? -9.285 5.758 19.184 1.00 93.31 182 LEU A O 1
ATOM 1395 N N . LYS A 1 183 ? -9.057 3.579 18.663 1.00 92.69 183 LYS A N 1
ATOM 1396 C CA . LYS A 1 183 ? -10.492 3.264 18.747 1.00 92.69 183 LYS A CA 1
ATOM 1397 C C . LYS A 1 183 ? -11.015 3.414 20.173 1.00 92.69 183 LYS A C 1
ATOM 1399 O O . LYS A 1 183 ? -12.089 3.981 20.349 1.00 92.69 183 LYS A O 1
ATOM 1404 N N . LEU A 1 184 ? -10.248 2.960 21.165 1.00 95.88 184 LEU A N 1
ATOM 1405 C CA . LEU A 1 184 ? -10.582 3.089 22.582 1.00 95.88 184 LEU A CA 1
ATOM 1406 C C . LEU A 1 184 ? -10.712 4.562 22.983 1.00 95.88 184 LEU A C 1
ATOM 1408 O O . LEU A 1 184 ? -11.765 4.964 23.464 1.00 95.88 184 LEU A O 1
ATOM 1412 N N . ARG A 1 185 ? -9.710 5.391 22.669 1.00 95.00 185 ARG A N 1
ATOM 1413 C CA . ARG A 1 185 ? -9.757 6.839 22.942 1.00 95.00 185 ARG A CA 1
ATOM 1414 C C . ARG A 1 185 ? -10.928 7.529 22.242 1.00 95.00 185 ARG A C 1
ATOM 1416 O O . ARG A 1 185 ? -11.552 8.427 22.799 1.00 95.00 185 ARG A O 1
ATOM 1423 N N . GLY A 1 186 ? -11.246 7.107 21.017 1.00 95.81 186 GLY A N 1
ATOM 1424 C CA . GLY A 1 186 ? -12.427 7.588 20.301 1.00 95.81 186 GLY A CA 1
ATOM 1425 C C . GLY A 1 186 ? -13.737 7.213 21.003 1.00 95.81 186 GLY A C 1
ATOM 1426 O O . GLY A 1 186 ? -14.653 8.030 21.067 1.00 95.81 186 GLY A O 1
ATOM 1427 N N . ALA A 1 187 ? -13.825 6.002 21.556 1.00 95.38 187 ALA A N 1
ATOM 1428 C CA . ALA A 1 187 ? -14.981 5.551 22.323 1.00 95.38 187 ALA A CA 1
ATOM 1429 C C . ALA A 1 187 ? -15.119 6.306 23.656 1.00 95.38 187 ALA A C 1
ATOM 1431 O O . ALA A 1 187 ? -16.217 6.748 23.978 1.00 95.38 187 ALA A O 1
ATOM 1432 N N . GLU A 1 188 ? -14.018 6.530 24.376 1.00 95.94 188 GLU A N 1
ATOM 1433 C CA . GLU A 1 188 ? -13.983 7.330 25.611 1.00 95.94 188 GLU A CA 1
ATOM 1434 C C . GLU A 1 188 ? -14.470 8.766 25.368 1.00 95.94 188 GLU A C 1
ATOM 1436 O O . GLU A 1 188 ? -15.330 9.269 26.090 1.00 95.94 188 GLU A O 1
ATOM 1441 N N . ALA A 1 189 ? -14.000 9.406 24.294 1.00 95.75 189 ALA A N 1
ATOM 1442 C CA . ALA A 1 189 ? -14.465 10.738 23.913 1.00 95.75 189 ALA A CA 1
ATOM 1443 C C . ALA A 1 189 ? -15.962 10.758 23.551 1.00 95.75 189 ALA A C 1
ATOM 1445 O O . ALA A 1 189 ? -16.670 11.716 23.867 1.00 95.75 1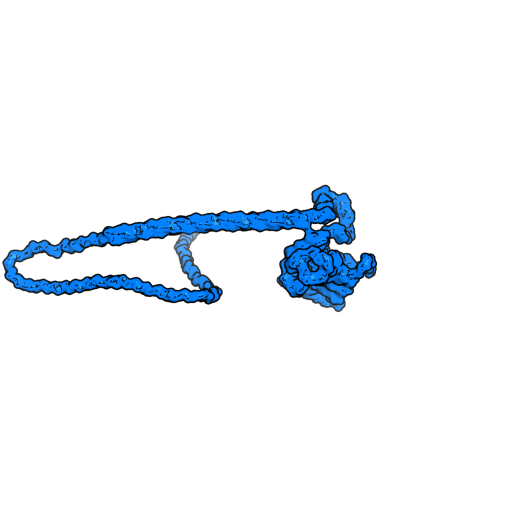89 ALA A O 1
ATOM 1446 N N . ASN A 1 190 ? -16.465 9.704 22.900 1.00 94.75 190 ASN A N 1
ATOM 1447 C CA . ASN A 1 190 ? -17.889 9.583 22.590 1.00 94.75 190 ASN A CA 1
ATOM 1448 C C . ASN A 1 190 ? -18.738 9.386 23.852 1.00 94.75 190 ASN A C 1
ATOM 1450 O O . ASN A 1 190 ? -19.808 9.983 23.934 1.00 94.75 190 ASN A O 1
ATOM 1454 N N . LEU A 1 191 ? -18.266 8.597 24.824 1.00 95.94 191 LEU A N 1
ATOM 1455 C CA . LEU A 1 191 ? -18.941 8.407 26.112 1.00 95.94 191 LEU A CA 1
ATOM 1456 C C . LEU A 1 191 ? -19.063 9.731 26.867 1.00 95.94 191 LEU A C 1
ATOM 1458 O O . LEU A 1 191 ? -20.174 10.111 27.218 1.00 95.94 191 LEU A O 1
ATOM 1462 N N . SER A 1 192 ? -17.974 10.497 26.970 1.00 95.81 192 SER A N 1
ATOM 1463 C CA . SER A 1 192 ? -18.008 11.826 27.595 1.00 95.81 192 SER A CA 1
ATOM 1464 C C . SER A 1 192 ? -19.036 12.759 26.938 1.00 95.81 192 SER A C 1
ATOM 1466 O O . SER A 1 192 ? -19.777 13.446 27.635 1.00 95.81 192 SER A O 1
ATOM 1468 N N . ARG A 1 193 ? -19.167 12.744 25.603 1.00 95.44 193 ARG A N 1
ATOM 1469 C CA . ARG A 1 193 ? -20.212 13.532 24.918 1.00 95.44 193 ARG A CA 1
ATOM 1470 C C . ARG A 1 193 ? -21.626 13.037 25.208 1.00 95.44 193 ARG A C 1
ATOM 1472 O O . ARG A 1 193 ? -22.559 13.836 25.173 1.00 95.44 193 ARG A O 1
ATOM 1479 N N . VAL A 1 194 ? -21.817 11.732 25.391 1.00 95.94 194 VAL A N 1
ATOM 1480 C CA . VAL A 1 194 ? -23.125 11.172 25.755 1.00 95.94 194 VAL A CA 1
ATOM 1481 C C . VAL A 1 194 ? -23.491 11.602 27.169 1.00 95.94 194 VAL A C 1
ATOM 1483 O O . VAL A 1 194 ? -24.629 12.021 27.367 1.00 95.94 194 VAL A O 1
ATOM 1486 N N . ASP A 1 195 ? -22.539 11.588 28.099 1.00 95.94 195 ASP A N 1
ATOM 1487 C CA . ASP A 1 195 ? -22.747 12.049 29.473 1.00 95.94 195 ASP A CA 1
ATOM 1488 C C . ASP A 1 195 ? -23.184 13.523 29.504 1.00 95.94 195 ASP A C 1
ATOM 1490 O O . ASP A 1 195 ? -24.234 13.834 30.070 1.00 95.94 195 ASP A O 1
ATOM 1494 N N . ASP A 1 196 ? -22.503 14.405 28.762 1.00 95.75 196 ASP A N 1
ATOM 1495 C CA . ASP A 1 196 ? -22.904 15.815 28.611 1.00 95.75 196 ASP A CA 1
ATOM 1496 C C . ASP A 1 196 ? -24.350 15.958 28.090 1.00 95.75 196 ASP A C 1
ATOM 1498 O O . ASP A 1 196 ? -25.139 16.803 28.533 1.00 95.75 196 ASP A O 1
ATOM 1502 N N . VAL A 1 197 ? -24.728 15.126 27.111 1.00 95.56 197 VAL A N 1
ATOM 1503 C CA . VAL A 1 197 ? -26.077 15.136 26.530 1.00 95.56 197 VAL A CA 1
ATOM 1504 C C . VAL A 1 197 ? -27.105 14.648 27.547 1.00 95.56 197 VAL A C 1
ATOM 1506 O O . VAL A 1 197 ? -28.170 15.261 27.654 1.00 95.56 197 VAL A O 1
ATOM 1509 N N . VAL A 1 198 ? -26.803 13.594 28.305 1.00 96.44 198 VAL A N 1
ATOM 1510 C CA . VAL A 1 198 ? -27.672 13.064 29.363 1.00 96.44 198 VAL A CA 1
ATOM 1511 C C . VAL A 1 198 ? -27.892 14.115 30.448 1.00 96.44 198 VAL A C 1
ATOM 1513 O O . VAL A 1 198 ? -29.043 14.372 30.810 1.00 96.44 198 VAL A O 1
ATOM 1516 N N . GLU A 1 199 ? -26.839 14.793 30.903 1.00 96.19 199 GLU A N 1
ATOM 1517 C CA . GLU A 1 199 ? -26.949 15.882 31.877 1.00 96.19 199 GLU A CA 1
ATOM 1518 C C . GLU A 1 199 ? -27.813 17.032 31.347 1.00 96.19 199 GLU A C 1
ATOM 1520 O O . GLU A 1 199 ? -28.726 17.513 32.031 1.00 96.19 199 GLU A O 1
ATOM 1525 N N . SER A 1 200 ? -27.605 17.428 30.087 1.00 95.00 200 SER A N 1
ATOM 1526 C CA . SER A 1 200 ? -28.407 18.478 29.455 1.00 95.00 200 SER A CA 1
ATOM 1527 C C . SER A 1 200 ? -29.895 18.102 29.362 1.00 95.00 200 SER A C 1
ATOM 1529 O O . SER A 1 200 ? -30.769 18.938 29.618 1.00 95.00 200 SER A O 1
ATOM 1531 N N . GLN A 1 201 ? -30.208 16.838 29.053 1.00 94.88 201 GLN A N 1
ATOM 1532 C CA . GLN A 1 201 ? -31.581 16.339 28.986 1.00 94.88 201 GLN A CA 1
ATOM 1533 C C . GLN A 1 201 ? -32.212 16.236 30.377 1.00 94.88 201 GLN A C 1
ATOM 1535 O O . GLN A 1 201 ? -33.372 16.617 30.549 1.00 94.88 201 GLN A O 1
ATOM 1540 N N . ALA A 1 202 ? -31.460 15.803 31.391 1.00 94.81 202 ALA A N 1
ATOM 1541 C CA . ALA A 1 202 ? -31.920 15.778 32.777 1.00 94.81 202 ALA A CA 1
ATOM 1542 C C . ALA A 1 202 ? -32.290 17.190 33.272 1.00 94.81 202 ALA A C 1
ATOM 1544 O O . ALA A 1 202 ? -33.356 17.389 33.867 1.00 94.81 202 ALA A O 1
ATOM 1545 N N . ALA A 1 203 ? -31.477 18.201 32.944 1.00 94.12 203 ALA A N 1
ATOM 1546 C CA . ALA A 1 203 ? -31.765 19.601 33.259 1.00 94.12 203 ALA A CA 1
ATOM 1547 C C . ALA A 1 203 ? -33.032 20.126 32.548 1.00 94.12 203 ALA A C 1
ATOM 1549 O O . ALA A 1 203 ? -33.847 20.848 33.146 1.00 94.12 203 ALA A O 1
ATOM 1550 N N . GLN A 1 204 ? -33.242 19.737 31.284 1.00 94.25 204 GLN A N 1
ATOM 1551 C CA . GLN A 1 204 ? -34.463 20.060 30.538 1.00 94.25 204 GLN A CA 1
ATOM 1552 C C . GLN A 1 204 ? -35.701 19.409 31.171 1.00 94.25 204 GLN A C 1
ATOM 1554 O O . GLN A 1 204 ? -36.701 20.095 31.405 1.00 94.25 204 GLN A O 1
ATOM 1559 N N . LEU A 1 205 ? -35.629 18.121 31.524 1.00 95.31 205 LEU A N 1
ATOM 1560 C CA . LEU A 1 205 ? -36.712 17.392 32.191 1.00 95.31 205 LEU A CA 1
ATOM 1561 C C . LEU A 1 205 ? -37.078 18.019 33.540 1.00 95.31 205 LEU A C 1
ATOM 1563 O O . LEU A 1 205 ? -38.260 18.234 33.814 1.00 95.31 205 LEU A O 1
ATOM 1567 N N . ALA A 1 206 ? -36.090 18.386 34.360 1.00 93.56 206 ALA A N 1
ATOM 1568 C CA . ALA A 1 206 ? -36.324 19.058 35.638 1.00 93.56 206 ALA A CA 1
ATOM 1569 C C . ALA A 1 206 ? -37.041 20.409 35.459 1.00 93.56 206 ALA A C 1
ATOM 1571 O O . ALA A 1 206 ? -37.916 20.789 36.245 1.00 93.56 206 ALA A O 1
ATOM 1572 N N . THR A 1 207 ? -36.708 21.144 34.398 1.00 94.12 207 THR A N 1
ATOM 1573 C CA . THR A 1 207 ? -37.358 22.417 34.067 1.00 94.12 207 THR A CA 1
ATOM 1574 C C . THR A 1 207 ? -38.799 22.216 33.597 1.00 94.12 207 THR A C 1
ATOM 1576 O O . THR A 1 207 ? -39.700 22.879 34.115 1.00 94.12 207 THR A O 1
ATOM 1579 N N . LEU A 1 208 ? -39.051 21.252 32.708 1.00 92.69 208 LEU A N 1
ATOM 1580 C CA . LEU A 1 208 ? -40.403 20.894 32.261 1.00 92.69 208 LEU A CA 1
ATOM 1581 C C . LEU A 1 208 ? -41.275 20.385 33.419 1.00 92.69 208 LEU A C 1
ATOM 1583 O O . LEU A 1 208 ? -42.442 20.766 33.530 1.00 92.69 208 LEU A O 1
ATOM 1587 N N . ALA A 1 209 ? -40.712 19.588 34.331 1.00 92.56 209 ALA A N 1
ATOM 1588 C CA . ALA A 1 209 ? -41.408 19.106 35.521 1.00 92.56 209 ALA A CA 1
ATOM 1589 C C . ALA A 1 209 ? -41.824 20.260 36.450 1.00 92.56 209 ALA A C 1
ATOM 1591 O O . ALA A 1 209 ? -42.958 20.279 36.938 1.00 92.56 209 ALA A O 1
ATOM 1592 N N . ARG A 1 210 ? -40.948 21.255 36.657 1.00 91.12 210 ARG A N 1
ATOM 1593 C CA . ARG A 1 210 ? -41.281 22.479 37.408 1.00 91.12 210 ARG A CA 1
ATOM 1594 C C . ARG A 1 210 ? -42.405 23.261 36.731 1.00 91.12 210 ARG A C 1
ATOM 1596 O O . ARG A 1 210 ? -43.393 23.575 37.388 1.00 91.12 210 ARG A O 1
ATOM 1603 N N . GLN A 1 211 ? -42.317 23.493 35.422 1.00 89.75 211 GLN A N 1
ATOM 1604 C CA . GLN A 1 211 ? -43.364 24.188 34.661 1.00 89.75 211 GLN A CA 1
ATOM 1605 C C . GLN A 1 211 ? -44.719 23.468 34.739 1.00 89.75 211 GLN A C 1
ATOM 1607 O O . GLN A 1 211 ? -45.755 24.112 34.920 1.00 89.75 211 GLN A O 1
ATOM 1612 N N . ALA A 1 212 ? -44.725 22.135 34.650 1.00 90.50 212 ALA A N 1
ATOM 1613 C CA . ALA A 1 212 ? -45.932 21.326 34.783 1.00 90.50 212 ALA A CA 1
ATOM 1614 C C . ALA A 1 212 ? -46.548 21.431 36.189 1.00 90.50 212 ALA A C 1
ATOM 1616 O O . ALA A 1 212 ? -47.770 21.559 36.309 1.00 90.50 212 ALA A O 1
ATOM 1617 N N . ARG A 1 213 ? -45.726 21.428 37.251 1.00 88.12 213 ARG A N 1
ATOM 1618 C CA . ARG A 1 213 ? -46.193 21.655 38.631 1.00 88.12 213 ARG A CA 1
ATOM 1619 C C . ARG A 1 213 ? -46.788 23.049 38.798 1.00 88.12 213 ARG A C 1
ATOM 1621 O O . ARG A 1 213 ? -47.900 23.150 39.305 1.00 88.12 213 ARG A O 1
ATOM 1628 N N . THR A 1 214 ? -46.112 24.095 38.318 1.00 84.62 214 THR A N 1
ATOM 1629 C CA . THR A 1 214 ? -46.618 25.474 38.387 1.00 84.62 214 THR A CA 1
ATOM 1630 C C . THR A 1 214 ? -47.949 25.612 37.657 1.00 84.62 214 THR A C 1
ATOM 1632 O O . THR A 1 214 ? -48.893 26.140 38.232 1.00 84.62 214 THR A O 1
ATOM 1635 N N . ARG A 1 215 ? -48.075 25.064 36.438 1.00 80.12 215 ARG A N 1
ATOM 1636 C CA . ARG A 1 215 ? -49.347 25.053 35.693 1.00 80.12 215 ARG A CA 1
ATOM 1637 C C . ARG A 1 215 ? -50.466 24.314 36.425 1.00 80.12 215 ARG A C 1
ATOM 1639 O O . ARG A 1 215 ? -51.605 24.764 36.403 1.00 80.12 215 ARG A O 1
ATOM 1646 N N . ARG A 1 216 ? -50.170 23.177 37.063 1.00 78.75 216 ARG A N 1
ATOM 1647 C CA . ARG A 1 216 ? -51.162 22.449 37.872 1.00 78.75 216 ARG A CA 1
ATOM 1648 C C . ARG A 1 216 ? -51.575 23.244 39.108 1.00 78.75 216 ARG A C 1
ATOM 1650 O O . ARG A 1 216 ? -52.753 23.244 39.443 1.00 78.75 216 ARG A O 1
ATOM 1657 N N . ALA A 1 217 ? -50.635 23.920 39.767 1.00 76.19 217 ALA A N 1
ATOM 1658 C CA . ALA A 1 217 ? -50.917 24.763 40.924 1.00 76.19 217 ALA A CA 1
ATOM 1659 C C . ALA A 1 217 ? -51.783 25.972 40.538 1.00 76.19 217 ALA A C 1
ATOM 1661 O O . ALA A 1 217 ? -52.816 26.192 41.166 1.00 76.19 217 ALA A O 1
ATOM 1662 N N . THR A 1 218 ? -51.439 26.681 39.457 1.00 71.56 218 THR A N 1
ATOM 1663 C CA . THR A 1 218 ? -52.226 27.821 38.964 1.00 71.56 218 THR A CA 1
ATOM 1664 C C . THR A 1 218 ? -53.594 27.417 38.422 1.00 71.56 218 THR A C 1
ATOM 1666 O O . THR A 1 218 ? -54.544 28.173 38.564 1.00 71.56 218 THR A O 1
ATOM 1669 N N . ALA A 1 219 ? -53.742 26.217 37.853 1.00 72.38 219 ALA A N 1
ATOM 1670 C CA . ALA A 1 219 ? -55.052 25.684 37.471 1.00 72.38 219 ALA A CA 1
ATOM 1671 C C . ALA A 1 219 ? -55.934 25.321 38.683 1.00 72.38 219 ALA A C 1
ATOM 1673 O O . ALA A 1 219 ? -57.156 25.286 38.564 1.00 72.38 219 ALA A O 1
ATOM 1674 N N . ARG A 1 220 ? -55.325 25.033 39.841 1.00 60.06 220 ARG A N 1
ATOM 1675 C CA . ARG A 1 220 ? -56.021 24.667 41.084 1.00 60.06 220 ARG A CA 1
ATOM 1676 C C . ARG A 1 220 ? -56.408 25.902 41.904 1.00 60.06 220 ARG A C 1
ATOM 1678 O O . ARG A 1 220 ? -57.450 25.894 42.551 1.00 60.06 220 ARG A O 1
ATOM 1685 N N . SER A 1 221 ? -55.625 26.977 41.819 1.00 60.75 221 SER A N 1
ATOM 1686 C CA . SER A 1 221 ? -56.029 28.324 42.226 1.00 60.75 221 SER A CA 1
ATOM 1687 C C . SER A 1 221 ? -56.846 28.969 41.096 1.00 60.75 221 SER A C 1
ATOM 1689 O O . SER A 1 221 ? -56.298 29.696 40.270 1.00 60.75 221 SER A O 1
ATOM 1691 N N . GLY A 1 222 ? -58.142 28.660 40.998 1.00 52.53 222 GLY A N 1
ATOM 1692 C CA . GLY A 1 222 ? -59.026 29.307 40.015 1.00 52.53 222 GLY A CA 1
ATOM 1693 C C . GLY A 1 222 ? -58.913 30.843 40.060 1.00 52.53 222 GLY A C 1
ATOM 1694 O O . GLY A 1 222 ? -58.540 31.386 41.105 1.00 52.53 222 GLY A O 1
ATOM 1695 N N . PRO A 1 223 ? -59.199 31.562 38.954 1.00 55.47 223 PRO A N 1
ATOM 1696 C CA . PRO A 1 223 ? -59.052 33.014 38.928 1.00 55.47 223 PRO A CA 1
ATOM 1697 C C . PRO A 1 223 ? -59.878 33.629 40.066 1.00 55.47 223 PRO A C 1
ATOM 1699 O O . PRO A 1 223 ? -60.990 33.150 40.318 1.00 55.47 223 PRO A O 1
ATOM 1702 N N . PRO A 1 224 ? -59.379 34.667 40.763 1.00 51.69 224 PRO A N 1
ATOM 1703 C CA . PRO A 1 224 ? -60.197 35.360 41.742 1.00 51.69 224 PRO A CA 1
ATOM 1704 C C . PRO A 1 224 ? -61.449 35.854 41.018 1.00 51.69 224 PRO A C 1
ATOM 1706 O O . PRO A 1 224 ? -61.349 36.605 40.047 1.00 51.69 224 PRO A O 1
ATOM 1709 N N . CYS A 1 225 ? -62.625 35.394 41.452 1.00 46.78 225 CYS A N 1
ATOM 1710 C CA . CYS A 1 225 ? -63.898 35.963 41.028 1.00 46.78 225 CYS A CA 1
ATOM 1711 C C . CYS A 1 225 ? -63.865 37.453 41.377 1.00 46.78 225 CYS A C 1
ATOM 1713 O O . CYS A 1 225 ? -64.146 37.841 42.512 1.00 46.78 225 CYS A O 1
ATOM 1715 N N . ALA A 1 226 ? -63.489 38.289 40.412 1.00 51.88 226 ALA A N 1
ATOM 1716 C CA . ALA A 1 226 ? -63.603 39.727 40.518 1.00 51.88 226 ALA A CA 1
ATOM 1717 C C . ALA A 1 226 ? -65.099 40.048 40.592 1.00 51.88 226 ALA A C 1
ATOM 1719 O O . ALA A 1 226 ? -65.793 40.106 39.579 1.00 51.88 226 ALA A O 1
ATOM 1720 N N . ARG A 1 227 ? -65.621 40.199 41.814 1.00 45.09 227 ARG A N 1
ATOM 1721 C CA . ARG A 1 227 ? -66.918 40.841 42.034 1.00 45.09 227 ARG A CA 1
ATOM 1722 C C . ARG A 1 227 ? -66.816 42.256 41.453 1.00 45.09 227 ARG A C 1
ATOM 1724 O O . ARG A 1 227 ? -65.944 42.999 41.909 1.00 45.09 227 ARG A O 1
ATOM 1731 N N . PRO A 1 228 ? -67.667 42.657 40.493 1.00 43.53 228 PRO A N 1
ATOM 1732 C CA . PRO A 1 228 ? -67.687 44.039 40.045 1.00 43.53 228 PRO A CA 1
ATOM 1733 C C . PRO A 1 228 ? -68.162 44.904 41.219 1.00 43.53 228 PRO A C 1
ATOM 1735 O O . PRO A 1 228 ? -69.314 44.831 41.643 1.00 43.53 228 PRO A O 1
ATOM 1738 N N . ARG A 1 229 ? -67.250 45.687 41.803 1.00 45.88 229 ARG A N 1
ATOM 1739 C CA . ARG A 1 229 ? -67.600 46.752 42.747 1.00 45.88 229 ARG A CA 1
ATOM 1740 C C . ARG A 1 229 ? -68.173 47.903 41.928 1.00 45.88 229 ARG A C 1
ATOM 1742 O O . ARG A 1 229 ? -67.417 48.623 41.288 1.00 45.88 229 ARG A O 1
ATOM 1749 N N . GLY A 1 230 ? -69.496 48.040 41.925 1.00 49.44 230 GLY A N 1
ATOM 1750 C CA . GLY A 1 230 ? -70.151 49.136 41.214 1.00 49.44 230 GLY A CA 1
ATOM 1751 C C . GLY A 1 230 ? -71.665 49.025 41.083 1.00 49.44 230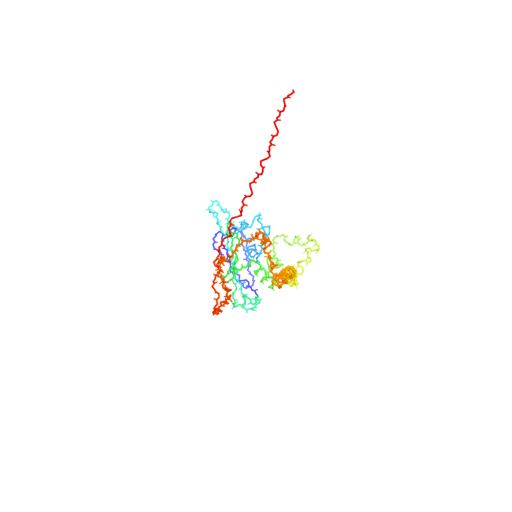 GLY A C 1
ATOM 1752 O O . GLY A 1 230 ? -72.170 49.228 39.993 1.00 49.44 230 GLY A O 1
ATOM 1753 N N . CYS A 1 231 ? -72.384 48.715 42.163 1.00 35.69 231 CYS A N 1
ATOM 1754 C CA . CYS A 1 231 ? -73.803 49.067 42.306 1.00 35.69 231 CYS A CA 1
ATOM 1755 C C . CYS A 1 231 ? -74.083 49.299 43.797 1.00 35.69 231 CYS A C 1
ATOM 1757 O O . CYS A 1 231 ? -74.563 48.408 44.492 1.00 35.69 231 CYS A O 1
ATOM 1759 N N . CYS A 1 232 ? -73.722 50.483 44.296 1.00 37.62 232 CYS A N 1
ATOM 1760 C CA . CYS A 1 232 ? -74.315 51.007 45.520 1.00 37.62 232 CYS A CA 1
ATOM 1761 C C . CYS A 1 232 ? -75.559 51.797 45.129 1.00 37.62 232 CYS A C 1
ATOM 1763 O O . CYS A 1 232 ? -75.518 52.695 44.291 1.00 37.62 232 CYS A O 1
ATOM 1765 N N . CYS A 1 233 ? -76.660 51.375 45.726 1.00 35.06 233 CYS A N 1
ATOM 1766 C CA . CYS A 1 233 ? -78.006 51.879 45.583 1.00 35.06 233 CYS A CA 1
ATOM 1767 C C . CYS A 1 233 ? -78.101 53.289 46.175 1.00 35.06 233 CYS A C 1
ATOM 1769 O O . CYS A 1 233 ? -77.655 53.515 47.298 1.00 35.06 233 CYS A O 1
ATOM 1771 N N . GLY A 1 234 ? -78.726 54.211 45.452 1.00 36.16 234 GLY A N 1
ATOM 1772 C CA . GLY A 1 234 ? -79.032 55.543 45.954 1.00 36.16 234 GLY A CA 1
ATOM 1773 C C . GLY A 1 234 ? -80.035 56.230 45.046 1.00 36.16 234 GLY A C 1
ATOM 1774 O O . GLY A 1 234 ? -79.623 56.903 44.118 1.00 36.16 234 GLY A O 1
ATOM 1775 N N . CYS A 1 235 ? -81.327 55.996 45.290 1.00 34.19 235 CYS A N 1
ATOM 1776 C CA . CYS A 1 235 ? -82.434 56.916 45.007 1.00 34.19 235 CYS A CA 1
ATOM 1777 C C . CYS A 1 235 ? -83.717 56.324 45.608 1.00 34.19 235 CYS A C 1
ATOM 1779 O O . CYS A 1 235 ? -84.171 55.249 45.216 1.00 34.19 235 CYS A O 1
ATOM 1781 N N . ALA A 1 236 ? -84.259 57.018 46.605 1.00 40.38 236 ALA A N 1
ATOM 1782 C CA . ALA A 1 236 ? -85.548 56.736 47.213 1.00 40.38 236 ALA A CA 1
ATOM 1783 C C . ALA A 1 236 ? -86.690 57.091 46.243 1.00 40.38 236 ALA A C 1
ATOM 1785 O O . ALA A 1 236 ? -86.629 58.117 45.571 1.00 40.38 236 ALA A O 1
ATOM 1786 N N . GLY A 1 237 ? -87.742 56.265 46.218 1.00 43.91 237 GLY A N 1
ATOM 1787 C CA . GLY A 1 237 ? -89.055 56.631 45.672 1.00 43.91 237 GLY A CA 1
ATOM 1788 C C . GLY A 1 237 ? -89.293 56.355 44.183 1.00 43.91 237 GLY A C 1
ATOM 1789 O O . GLY A 1 237 ? -89.449 57.289 43.403 1.00 43.91 237 GLY A O 1
ATOM 1790 N N . THR A 1 238 ? -89.408 55.085 43.772 1.00 39.19 238 THR A N 1
ATOM 1791 C CA . THR A 1 238 ? -90.163 54.684 42.556 1.00 39.19 238 THR A CA 1
ATOM 1792 C C . THR A 1 238 ? -90.454 53.166 42.565 1.00 39.19 238 THR A C 1
ATOM 1794 O O . THR A 1 238 ? -89.551 52.395 42.891 1.00 39.19 238 THR A O 1
ATOM 1797 N N . PRO A 1 239 ? -91.677 52.688 42.242 1.00 39.72 239 PRO A N 1
ATOM 1798 C CA . PRO A 1 239 ? -91.994 51.252 42.198 1.00 39.72 239 PRO A CA 1
ATOM 1799 C C . PRO A 1 239 ? -91.349 50.533 40.989 1.00 39.72 239 PRO A C 1
ATOM 1801 O O . PRO A 1 239 ? -90.950 51.180 40.017 1.00 39.72 239 PRO A O 1
ATOM 1804 N N . PRO A 1 240 ? -91.208 49.191 41.030 1.00 39.91 240 PRO A N 1
ATOM 1805 C CA . PRO A 1 240 ? -90.179 48.474 40.285 1.00 39.91 240 PRO A CA 1
ATOM 1806 C C . PRO A 1 240 ? -90.530 48.335 38.801 1.00 39.91 240 PRO A C 1
ATOM 1808 O O . PRO A 1 240 ? -91.565 47.775 38.439 1.00 39.91 240 PRO A O 1
ATOM 1811 N N . ARG A 1 241 ? -89.619 48.761 37.919 1.00 38.56 241 ARG A N 1
ATOM 1812 C CA . ARG A 1 241 ? -89.618 48.355 36.507 1.00 38.56 241 ARG A CA 1
ATOM 1813 C C . ARG A 1 241 ? -88.454 47.403 36.234 1.00 38.56 241 ARG A C 1
ATOM 1815 O O . ARG A 1 241 ? -87.324 47.626 36.650 1.00 38.56 241 ARG A O 1
ATOM 1822 N N . ARG A 1 242 ? -88.804 46.304 35.564 1.00 39.91 242 ARG A N 1
ATOM 1823 C CA . ARG A 1 242 ? -87.984 45.141 35.207 1.00 39.91 242 ARG A CA 1
ATOM 1824 C C . ARG A 1 242 ? -86.652 45.530 34.554 1.00 39.91 242 ARG A C 1
ATOM 1826 O O . ARG A 1 242 ? -86.664 46.164 33.505 1.00 39.91 242 ARG A O 1
ATOM 1833 N N . CYS A 1 243 ? -85.547 44.999 35.073 1.00 33.78 243 CYS A N 1
ATOM 1834 C CA . CYS A 1 243 ? -84.307 44.842 34.310 1.00 33.78 243 CYS A CA 1
ATOM 1835 C C . CYS A 1 243 ? -84.110 43.358 33.982 1.00 33.78 243 CYS A C 1
ATOM 1837 O O . CYS A 1 243 ? -84.034 42.508 34.867 1.00 33.78 243 CYS A O 1
ATOM 1839 N N . ALA A 1 244 ? -84.117 43.065 32.684 1.00 36.59 244 ALA A N 1
ATOM 1840 C CA . ALA A 1 244 ? -84.033 41.735 32.101 1.00 36.59 244 ALA A CA 1
ATOM 1841 C C . ALA A 1 244 ? -82.651 41.090 32.305 1.00 36.59 244 ALA A C 1
ATOM 1843 O O . ALA A 1 244 ? -81.617 41.753 32.236 1.00 36.59 244 ALA A O 1
ATOM 1844 N N . ALA A 1 245 ? -82.643 39.773 32.514 1.00 36.09 245 ALA A N 1
ATOM 1845 C CA . ALA A 1 245 ? -81.437 38.957 32.573 1.00 36.09 245 ALA A CA 1
ATOM 1846 C C . ALA A 1 245 ? -80.841 38.727 31.169 1.00 36.09 245 ALA A C 1
ATOM 1848 O O . ALA A 1 245 ? -81.589 38.345 30.266 1.00 36.09 245 ALA A O 1
ATOM 1849 N N . PRO A 1 246 ? -79.513 38.841 30.974 1.00 41.84 246 PRO A N 1
ATOM 1850 C CA . PRO A 1 246 ? -78.843 38.224 29.838 1.00 41.84 246 PRO A CA 1
ATOM 1851 C C . PRO A 1 246 ? -78.356 36.792 30.167 1.00 41.84 246 PRO A C 1
ATOM 1853 O O . PRO A 1 246 ? -78.077 36.468 31.325 1.00 41.84 246 PRO A O 1
ATOM 1856 N N . PRO A 1 247 ? -78.278 35.905 29.156 1.00 40.56 247 PRO A N 1
ATOM 1857 C CA . PRO A 1 247 ? -78.303 34.455 29.338 1.00 40.56 247 PRO A CA 1
ATOM 1858 C C . PRO A 1 247 ? -76.947 33.834 29.708 1.00 40.56 247 PRO A C 1
ATOM 1860 O O . PRO A 1 247 ? -75.878 34.279 29.286 1.00 40.56 247 PRO A O 1
ATOM 1863 N N . ARG A 1 248 ? -77.021 32.721 30.451 1.00 36.66 248 ARG A N 1
ATOM 1864 C CA . ARG A 1 248 ? -75.904 31.817 30.771 1.00 36.66 248 ARG A CA 1
ATOM 1865 C C . ARG A 1 248 ? -75.249 31.299 29.482 1.00 36.66 248 ARG A C 1
ATOM 1867 O O . ARG A 1 248 ? -75.865 30.523 28.756 1.00 36.66 248 ARG A O 1
ATOM 1874 N N . LYS A 1 249 ? -73.986 31.660 29.222 1.00 37.12 249 LYS A N 1
ATOM 1875 C CA . LYS A 1 249 ? -73.163 30.982 28.205 1.00 37.12 249 LYS A CA 1
ATOM 1876 C C . LYS A 1 249 ? -72.550 29.711 28.800 1.00 37.12 249 LYS A C 1
ATOM 1878 O O . LYS A 1 249 ? -71.882 29.740 29.828 1.00 37.12 249 LYS A O 1
ATOM 1883 N N . SER A 1 250 ? -72.841 28.602 28.135 1.00 33.97 250 SER A N 1
ATOM 1884 C CA . SER A 1 250 ? -72.471 27.220 28.431 1.00 33.97 250 SER A CA 1
ATOM 1885 C C . SER A 1 250 ? -70.959 26.971 28.450 1.00 33.97 250 SER A C 1
ATOM 1887 O O . SER A 1 250 ? -70.250 27.359 27.521 1.00 33.97 250 SER A O 1
ATOM 1889 N N . CYS A 1 251 ? -70.492 26.224 29.454 1.00 29.50 251 CYS A N 1
ATOM 1890 C CA . CYS A 1 251 ? -69.180 25.577 29.477 1.00 29.50 251 CYS A CA 1
ATOM 1891 C C . CYS A 1 251 ? -69.008 24.649 28.264 1.00 29.50 251 CYS A C 1
ATOM 1893 O O . CYS A 1 251 ? -69.703 23.638 28.146 1.00 29.50 251 CYS A O 1
ATOM 1895 N N . ALA A 1 252 ? -68.054 24.961 27.386 1.00 36.78 252 ALA A N 1
ATOM 1896 C CA . ALA A 1 252 ? -67.659 24.075 26.300 1.00 36.78 252 ALA A CA 1
ATOM 1897 C C . ALA A 1 252 ? -66.677 23.009 26.818 1.00 36.78 252 ALA A C 1
ATOM 1899 O O . ALA A 1 252 ? -65.601 23.292 27.345 1.00 36.78 252 ALA A O 1
ATOM 1900 N N . ARG A 1 253 ? -67.112 21.762 26.672 1.00 33.09 253 ARG A N 1
ATOM 1901 C CA . ARG A 1 253 ? -66.467 20.506 27.051 1.00 33.09 253 ARG A CA 1
ATOM 1902 C C . ARG A 1 253 ? -65.290 20.211 26.111 1.00 33.09 253 ARG A C 1
ATOM 1904 O O . ARG A 1 253 ? -65.504 19.990 24.923 1.00 33.09 253 ARG A O 1
ATOM 1911 N N . TRP A 1 254 ? -64.065 20.149 26.629 1.00 31.86 254 TRP A N 1
ATOM 1912 C CA . TRP A 1 254 ? -62.897 19.684 25.869 1.00 31.86 254 TRP A CA 1
ATOM 1913 C C . TRP A 1 254 ? -62.992 18.167 25.630 1.00 31.86 254 TRP A C 1
ATOM 1915 O O . TRP A 1 254 ? -62.894 17.378 26.571 1.00 31.86 254 TRP A O 1
ATOM 1925 N N . ARG A 1 255 ? -63.201 17.746 24.375 1.00 32.41 255 ARG A N 1
ATOM 1926 C CA . ARG A 1 255 ? -63.066 16.345 23.933 1.00 32.41 255 ARG A CA 1
ATOM 1927 C C . ARG A 1 255 ? -61.616 16.078 23.507 1.00 32.41 255 ARG A C 1
ATOM 1929 O O . ARG A 1 255 ? -61.021 16.887 22.804 1.00 32.41 255 ARG A O 1
ATOM 1936 N N . ARG A 1 256 ? -61.062 14.935 23.928 1.00 33.62 256 ARG A N 1
ATOM 1937 C CA . ARG A 1 256 ? -59.796 14.375 23.414 1.00 33.62 256 ARG A CA 1
ATOM 1938 C C . ARG A 1 256 ? -59.994 13.838 21.983 1.00 33.62 256 ARG A C 1
ATOM 1940 O O . ARG A 1 256 ? -61.051 13.255 21.740 1.00 33.62 256 ARG A O 1
ATOM 1947 N N . PRO A 1 257 ? -59.010 13.960 21.073 1.00 41.12 257 PRO A N 1
ATOM 1948 C CA . PRO A 1 257 ? -59.035 13.247 19.797 1.00 41.12 257 PRO A CA 1
ATOM 1949 C C . PRO A 1 257 ? -58.575 11.778 19.965 1.00 41.12 257 PRO A C 1
ATOM 1951 O O . PRO A 1 257 ? -57.833 11.486 20.909 1.00 41.12 257 PRO A O 1
ATOM 1954 N N . PRO A 1 258 ? -59.018 10.850 19.093 1.00 44.41 258 PRO A N 1
ATOM 1955 C CA . PRO A 1 258 ? -58.653 9.431 19.155 1.00 44.41 258 PRO A CA 1
ATOM 1956 C C . PRO A 1 258 ? -57.249 9.156 18.572 1.00 44.41 258 PRO A C 1
ATOM 1958 O O . PRO A 1 258 ? -56.732 9.986 17.820 1.00 44.41 258 PRO A O 1
ATOM 1961 N N . PRO A 1 259 ? -56.618 8.008 18.896 1.00 43.97 259 PRO A N 1
ATOM 1962 C CA . PRO A 1 259 ? -55.315 7.640 18.349 1.00 43.97 259 PRO A CA 1
ATOM 1963 C C . PRO A 1 259 ? -55.450 7.068 16.926 1.00 43.97 259 PRO A C 1
ATOM 1965 O O . PRO A 1 259 ? -56.327 6.249 16.662 1.00 43.97 259 PRO A O 1
ATOM 1968 N N . GLY A 1 260 ? -54.576 7.504 16.013 1.00 45.03 260 GLY A N 1
ATOM 1969 C CA . GLY A 1 260 ? -54.418 6.927 14.670 1.00 45.03 260 GLY A CA 1
ATOM 1970 C C . GLY A 1 260 ? -53.422 5.751 14.646 1.00 45.03 260 GLY A C 1
ATOM 1971 O O . GLY A 1 260 ? -52.630 5.619 15.583 1.00 45.03 260 GLY A O 1
ATOM 1972 N N . PRO A 1 261 ? -53.459 4.891 13.609 1.00 47.81 261 PRO A N 1
ATOM 1973 C CA . PRO A 1 261 ? -52.782 3.596 13.606 1.00 47.81 261 PRO A CA 1
ATOM 1974 C C . PRO A 1 261 ? -51.292 3.666 13.241 1.00 47.81 261 PRO A C 1
ATOM 1976 O O . PRO A 1 261 ? -50.821 4.558 12.538 1.00 47.81 261 PRO A O 1
ATOM 1979 N N . THR A 1 262 ? -50.571 2.661 13.730 1.00 46.19 262 THR A N 1
ATOM 1980 C CA . THR A 1 262 ? -49.159 2.332 13.506 1.00 46.19 262 THR A CA 1
ATOM 1981 C C . THR A 1 262 ? -48.827 2.032 12.039 1.00 46.19 262 THR A C 1
ATOM 1983 O O . THR A 1 262 ? -49.456 1.167 11.433 1.00 46.19 262 THR A O 1
ATOM 1986 N N . GLY A 1 263 ? -47.779 2.671 11.504 1.00 35.09 263 GLY A N 1
ATOM 1987 C CA . GLY A 1 263 ? -47.172 2.356 10.206 1.00 35.09 263 GLY A CA 1
ATOM 1988 C C . GLY A 1 263 ? -45.770 2.970 10.052 1.00 35.09 263 GLY A C 1
ATOM 1989 O O . GLY A 1 263 ? -45.543 4.107 10.456 1.00 35.09 263 GLY A O 1
ATOM 1990 N N . SER A 1 264 ? -44.844 2.170 9.522 1.00 41.41 264 SER A N 1
ATOM 1991 C CA . SER A 1 264 ? -43.385 2.340 9.359 1.00 41.41 264 SER A CA 1
ATOM 1992 C C . SER A 1 264 ? -42.916 3.626 8.630 1.00 41.41 264 SER A C 1
ATOM 1994 O O . SER A 1 264 ? -43.710 4.271 7.947 1.00 41.41 264 SER A O 1
ATOM 1996 N N . PRO A 1 265 ? -41.628 4.033 8.745 1.00 40.88 265 PRO A N 1
ATOM 1997 C CA . PRO A 1 265 ? -41.187 5.386 8.396 1.00 40.88 265 PRO A CA 1
ATOM 1998 C C . PRO A 1 265 ? -40.882 5.550 6.896 1.00 40.88 265 PRO A C 1
ATOM 2000 O O . PRO A 1 265 ? -40.250 4.668 6.313 1.00 40.88 265 PRO A O 1
ATOM 2003 N N . PRO A 1 266 ? -41.199 6.702 6.270 1.00 39.12 266 PRO A N 1
ATOM 2004 C CA . PRO A 1 266 ? -40.629 7.064 4.981 1.00 39.12 266 PRO A CA 1
ATOM 2005 C C . PRO A 1 266 ? -39.381 7.954 5.128 1.00 39.12 266 PRO A C 1
ATOM 2007 O O . PRO A 1 266 ? -39.174 8.664 6.116 1.00 39.12 266 PRO A O 1
ATOM 2010 N N . ALA A 1 267 ? -38.533 7.882 4.103 1.00 37.72 267 ALA A N 1
ATOM 2011 C CA . ALA A 1 267 ? -37.209 8.480 3.988 1.00 37.72 267 ALA A CA 1
ATOM 2012 C C . ALA A 1 267 ? -37.163 10.012 4.190 1.00 37.72 267 ALA A C 1
ATOM 2014 O O . ALA A 1 267 ? -37.987 10.765 3.673 1.00 37.72 267 ALA A O 1
ATOM 2015 N N . ARG A 1 268 ? -36.126 10.494 4.894 1.00 37.34 268 ARG A N 1
ATOM 2016 C CA . ARG A 1 268 ? -35.823 11.928 5.048 1.00 37.34 268 ARG A CA 1
ATOM 2017 C C . ARG A 1 268 ? -35.256 12.514 3.751 1.00 37.34 268 ARG A C 1
ATOM 2019 O O . ARG A 1 268 ? -34.064 12.394 3.480 1.00 37.34 268 ARG A O 1
ATOM 2026 N N . SER A 1 269 ? -36.079 13.253 3.012 1.00 37.03 269 SER A N 1
ATOM 2027 C CA . SER A 1 269 ? -35.608 14.268 2.065 1.00 37.03 269 SER A CA 1
ATOM 2028 C C . SER A 1 269 ? -35.019 15.462 2.830 1.00 37.03 269 SER A C 1
ATOM 2030 O O . SER A 1 269 ? -35.682 16.047 3.690 1.00 37.03 269 SER A O 1
ATOM 2032 N N . ARG A 1 270 ? -33.775 15.838 2.515 1.00 39.62 270 ARG A N 1
ATOM 2033 C CA . ARG A 1 270 ? -33.091 17.030 3.039 1.00 39.62 270 ARG A CA 1
ATOM 2034 C C . ARG A 1 270 ? -33.848 18.303 2.625 1.00 39.62 270 ARG A C 1
ATOM 2036 O O . ARG A 1 270 ? -33.847 18.652 1.451 1.00 39.62 270 ARG A O 1
ATOM 2043 N N . ARG A 1 271 ? -34.449 19.026 3.578 1.00 35.88 271 ARG A N 1
ATOM 2044 C CA . ARG A 1 271 ? -34.839 20.439 3.407 1.00 35.88 271 ARG A CA 1
ATOM 2045 C C . ARG A 1 271 ? -33.845 21.328 4.152 1.00 35.88 271 ARG A C 1
ATOM 2047 O O . ARG A 1 271 ? -33.550 21.087 5.320 1.00 35.88 271 ARG A O 1
ATOM 2054 N N . ALA A 1 272 ? -33.309 22.314 3.437 1.00 43.06 272 ALA A N 1
ATOM 2055 C CA . ALA A 1 272 ? -32.358 23.307 3.925 1.00 43.06 272 ALA A CA 1
ATOM 2056 C C . ALA A 1 272 ? -32.976 24.220 5.010 1.00 43.06 272 ALA A C 1
ATOM 2058 O O . ALA A 1 272 ? -34.186 24.461 4.979 1.00 43.06 272 ALA A O 1
ATOM 2059 N N . PRO A 1 273 ? -32.176 24.737 5.962 1.00 45.62 273 PRO A N 1
ATOM 2060 C CA . PRO A 1 273 ? -32.665 25.644 6.997 1.00 45.62 273 PRO A CA 1
ATOM 2061 C C . PRO A 1 273 ? -33.001 27.043 6.433 1.00 45.62 273 PRO A C 1
ATOM 2063 O O . PRO A 1 273 ? -32.341 27.496 5.495 1.00 45.62 273 PRO A O 1
ATOM 2066 N N . PRO A 1 274 ? -33.992 27.754 7.00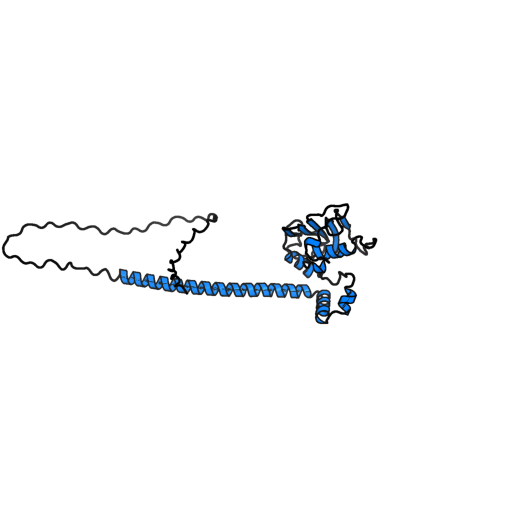6 1.00 47.31 274 PRO A N 1
ATOM 2067 C CA . PRO A 1 274 ? -34.333 29.119 6.604 1.00 47.31 274 PRO A CA 1
ATOM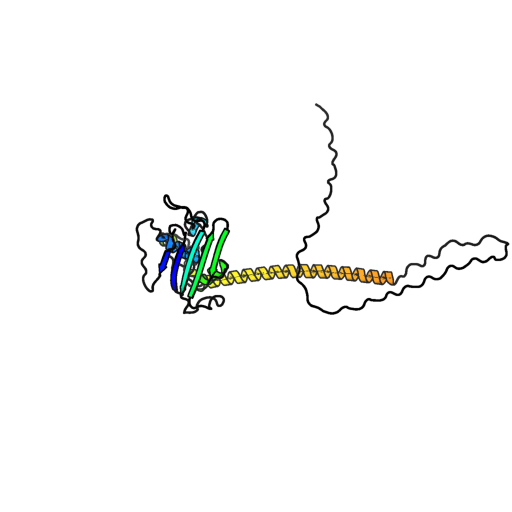 2068 C C . PRO A 1 274 ? -33.226 30.128 6.984 1.00 47.31 274 PRO A C 1
ATOM 2070 O O . PRO A 1 274 ? -32.486 29.898 7.947 1.00 47.31 274 PRO A O 1
ATOM 2073 N N . PRO A 1 275 ? -33.097 31.258 6.259 1.00 44.97 275 PRO A N 1
ATOM 2074 C CA . PRO A 1 275 ? -32.045 32.240 6.505 1.00 44.97 275 PRO A CA 1
ATOM 2075 C C . PRO A 1 275 ? -32.247 32.990 7.832 1.00 44.97 275 PRO A C 1
ATOM 2077 O O . PRO A 1 275 ? -33.358 33.375 8.194 1.00 44.97 275 PRO A O 1
ATOM 2080 N N . LYS A 1 276 ? -31.139 33.223 8.549 1.00 42.09 276 LYS A N 1
ATOM 2081 C CA . LYS A 1 276 ? -31.097 33.993 9.803 1.00 42.09 276 LYS A CA 1
ATOM 2082 C C . LYS A 1 276 ? -31.437 35.477 9.560 1.00 42.09 276 LYS A C 1
ATOM 2084 O O . LYS A 1 276 ? -30.979 36.036 8.560 1.00 42.09 276 LYS A O 1
ATOM 2089 N N . PRO A 1 277 ? -32.158 36.150 10.476 1.00 38.44 277 PRO A N 1
ATOM 2090 C CA . PRO A 1 277 ? -32.418 37.584 10.370 1.00 38.44 277 PRO A CA 1
ATOM 2091 C C . PRO A 1 277 ? -31.119 38.391 10.545 1.00 38.44 277 PRO A C 1
ATOM 2093 O O . PRO A 1 277 ? -30.363 38.184 11.494 1.00 38.44 277 PRO A O 1
ATOM 2096 N N . ARG A 1 278 ? -30.850 39.311 9.608 1.00 37.38 278 ARG A N 1
ATOM 2097 C CA . ARG A 1 278 ? -29.714 40.245 9.655 1.00 37.38 278 ARG A CA 1
ATOM 2098 C C . ARG A 1 278 ? -30.002 41.372 10.654 1.00 37.38 278 ARG A C 1
ATOM 2100 O O . ARG A 1 278 ? -30.914 42.165 10.434 1.00 37.38 278 ARG A O 1
ATOM 2107 N N . CYS A 1 279 ? -29.193 41.487 11.707 1.00 35.28 279 CYS A N 1
ATOM 2108 C CA . CYS A 1 279 ? -29.140 42.686 12.545 1.00 35.28 279 CYS A CA 1
ATOM 2109 C C . CYS A 1 279 ? -28.596 43.86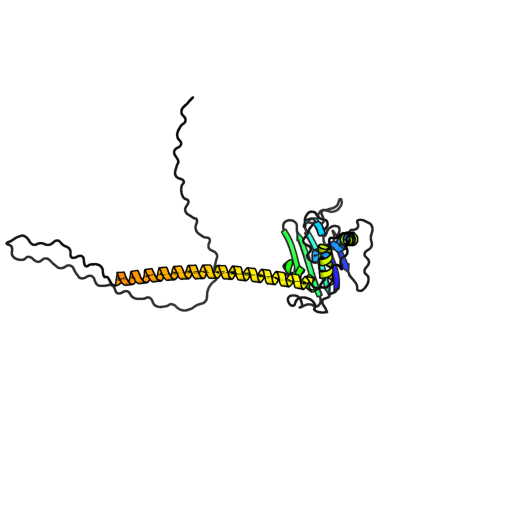7 11.723 1.00 35.28 279 CYS A C 1
ATOM 2111 O O . CYS A 1 279 ? -27.510 43.777 11.149 1.00 35.28 279 CYS A O 1
ATOM 2113 N N . ARG A 1 280 ? -29.343 44.976 11.659 1.00 36.00 280 ARG A N 1
ATOM 2114 C CA . ARG A 1 280 ? -28.852 46.248 11.107 1.00 36.00 280 ARG A CA 1
ATOM 2115 C C . ARG A 1 280 ? -27.846 46.877 12.086 1.00 36.00 280 ARG A C 1
ATOM 2117 O O . ARG A 1 280 ? -28.140 46.913 13.279 1.00 36.00 280 ARG A O 1
ATOM 2124 N N . PRO A 1 281 ? -26.695 47.394 11.626 1.00 38.97 281 PRO A N 1
ATOM 2125 C CA . PRO A 1 281 ? -25.763 48.102 12.494 1.00 38.97 281 PRO A CA 1
ATOM 2126 C C . PRO A 1 281 ? -26.293 49.500 12.851 1.00 38.97 281 PRO A C 1
ATOM 2128 O O . PRO A 1 281 ? -26.721 50.259 11.980 1.00 38.97 281 PRO A O 1
ATOM 2131 N N . CYS A 1 282 ? -26.247 49.840 14.142 1.00 35.25 282 CYS A N 1
ATOM 2132 C CA . CYS A 1 282 ? -26.494 51.187 14.654 1.00 35.25 282 CYS A CA 1
ATOM 2133 C C . CYS A 1 282 ? -25.510 52.187 14.029 1.00 35.25 282 CYS A C 1
ATOM 2135 O O . CYS A 1 282 ? -24.293 52.041 14.159 1.00 35.25 282 CYS A O 1
ATOM 2137 N N . ALA A 1 283 ? -26.044 53.225 13.386 1.00 40.59 283 ALA A N 1
ATOM 2138 C CA . ALA A 1 283 ? -25.277 54.346 12.865 1.00 40.59 283 ALA A CA 1
ATOM 2139 C C . ALA A 1 283 ? -24.568 55.090 14.013 1.00 40.59 283 ALA A C 1
ATOM 2141 O O . ALA A 1 283 ? -25.201 55.793 14.801 1.00 40.59 283 ALA A O 1
ATOM 2142 N N . ARG A 1 284 ? -23.242 54.945 14.110 1.00 39.31 284 ARG A N 1
ATOM 2143 C CA . ARG A 1 284 ? -22.395 55.836 14.912 1.00 39.31 284 ARG A CA 1
ATOM 2144 C C . ARG A 1 284 ? -22.270 57.170 14.175 1.00 39.31 284 ARG A C 1
ATOM 2146 O O . ARG A 1 284 ? -21.729 57.217 13.071 1.00 39.31 284 ARG A O 1
ATOM 2153 N N . ARG A 1 285 ? -22.770 58.248 14.786 1.00 38.97 285 ARG A N 1
ATOM 2154 C CA . ARG A 1 285 ? -22.500 59.629 14.363 1.00 38.97 285 ARG A CA 1
ATOM 2155 C C . ARG A 1 285 ? -20.991 59.885 14.460 1.00 38.97 285 ARG A C 1
ATOM 2157 O O . ARG A 1 285 ? -20.405 59.683 15.519 1.00 38.97 285 ARG A O 1
ATOM 2164 N N . ARG A 1 286 ? -20.373 60.298 13.351 1.00 38.31 286 ARG A N 1
ATOM 2165 C CA . ARG A 1 286 ? -19.008 60.843 13.321 1.00 38.31 286 ARG A CA 1
ATOM 2166 C C . ARG A 1 286 ? -19.041 62.287 13.845 1.00 38.31 286 ARG A C 1
ATOM 2168 O O . ARG A 1 286 ? -19.929 63.023 13.416 1.00 38.31 286 ARG A O 1
ATOM 2175 N N . PRO A 1 287 ? -18.116 62.712 14.716 1.00 41.94 287 PRO A N 1
ATOM 2176 C CA . PRO A 1 287 ? -17.875 64.127 14.959 1.00 41.94 287 PRO A CA 1
ATOM 2177 C C . PRO A 1 287 ? -16.997 64.721 13.843 1.00 41.94 287 PRO A C 1
ATOM 2179 O O . PRO A 1 287 ? -16.042 64.089 13.388 1.00 41.94 287 PRO A O 1
ATOM 2182 N N . SER A 1 288 ? -17.374 65.914 13.384 1.00 45.41 288 SER A N 1
ATOM 2183 C CA . SER A 1 288 ? -16.670 66.736 12.392 1.00 45.41 288 SER A CA 1
ATOM 2184 C C . SER A 1 288 ? -15.325 67.265 12.924 1.00 45.41 288 SER A C 1
ATOM 2186 O O . SER A 1 288 ? -15.202 67.459 14.134 1.00 45.41 288 SER A O 1
ATOM 2188 N N . PRO A 1 289 ? -14.334 67.542 12.054 1.00 51.97 289 PRO A N 1
ATOM 2189 C CA . PRO A 1 289 ? -13.060 68.139 12.450 1.00 51.97 289 PRO A CA 1
ATOM 2190 C C . PRO A 1 289 ? -13.169 69.669 12.580 1.00 51.97 289 PRO A C 1
ATOM 2192 O O . PRO A 1 289 ? -13.805 70.318 11.750 1.00 51.97 289 PRO A O 1
ATOM 2195 N N . LEU A 1 290 ? -12.531 70.239 13.606 1.00 43.03 290 LEU A N 1
ATOM 2196 C CA . LEU A 1 290 ? -12.220 71.672 13.692 1.00 43.03 290 LEU A CA 1
ATOM 2197 C C . LEU A 1 290 ? -10.841 71.937 13.046 1.00 43.03 290 LEU A C 1
ATOM 2199 O O . LEU A 1 290 ? -9.992 71.043 13.090 1.00 43.03 290 LEU A O 1
ATOM 2203 N N . PRO A 1 291 ? -10.632 73.109 12.418 1.00 52.50 291 PRO A N 1
ATOM 2204 C CA . PRO A 1 291 ? -9.419 73.434 11.668 1.00 52.50 291 PRO A CA 1
ATOM 2205 C C . PRO A 1 291 ? -8.268 73.930 12.566 1.00 52.50 291 PRO A C 1
ATOM 2207 O O . PRO A 1 291 ? -8.472 74.168 13.754 1.00 52.50 291 PRO A O 1
ATOM 2210 N N . CYS A 1 292 ? -7.088 74.026 11.939 1.00 40.09 292 CYS A N 1
ATOM 2211 C CA . CYS A 1 292 ? -5.751 74.363 12.448 1.00 40.09 292 CYS A CA 1
ATOM 2212 C C . CYS A 1 292 ? -5.654 75.477 13.496 1.00 40.09 292 CYS A C 1
ATOM 2214 O O . CYS A 1 292 ? -6.353 76.502 13.342 1.00 40.09 292 CYS A O 1
#

Radius of gyration: 39.92 Å; Cα contacts (8 Å, |Δi|>4): 286; chains: 1; bounding box: 117×95×76 Å

Mean predicted aligned error: 16.5 Å